Protein AF-J0WY26-F1 (afdb_monomer_lite)

Sequence (348 aa):
MSIRAFRNVLRLYRPQLRLVPKSRLGRYGLAVAAASAAGMWLMYQQLEGHIWSDEWKPDPPMPPQYERRYRFGAFLNSLGGIEAWDELRDLWRMAAADNADPAILVAIAAEMVRADADAPLGEEHDMVAETLRRLLRDNWDSVNPRERERAISLAHACGLREDDEMSVSIPFLQWAWAQAWHLAVEGTLKSIEPAATTLDLTSQDGVKAVPIALVIAEFFEQRRKQHGLEPMQQCNLAKLYTSLAFLFMSHNQQLDIAHKYHRRALAVLEPATDPEGTAWGHYLMAISRVFFHIGLHYELIGHLDEALNMYLRAQQGMPDDAMKQLVHTSILRIAVRKRQILESEDKR

Radius of gyration: 29.95 Å; chains: 1; bounding box: 62×58×100 Å

pLDDT: mean 72.63, std 15.74, range [27.7, 93.25]

Organism: Auricularia subglabra (strain TFB-10046 / SS5) (NCBI:txid717982)

InterPro domains:
  IPR011990 Tetratricopeptide-like helical domain superfamily [G3DSA:1.25.40.10] (208-344)
  IPR019734 Tetratricopeptide repeat [PS50005] (288-321)

Structure (mmCIF, N/CA/C/O backbone):
data_AF-J0WY26-F1
#
_entry.id   AF-J0WY26-F1
#
loop_
_atom_site.group_PDB
_atom_site.id
_atom_site.type_symbol
_atom_site.label_atom_id
_atom_site.label_alt_id
_atom_site.label_comp_id
_atom_site.label_asym_id
_atom_site.label_entity_id
_atom_site.label_seq_id
_atom_site.pdbx_PDB_ins_code
_atom_site.Cartn_x
_atom_site.Cartn_y
_atom_site.Cartn_z
_atom_site.occupancy
_atom_site.B_iso_or_equiv
_atom_site.auth_seq_id
_atom_site.auth_comp_id
_atom_site.auth_asym_id
_atom_site.auth_atom_id
_atom_site.pdbx_PDB_model_num
ATOM 1 N N . MET A 1 1 ? 7.872 33.281 -38.498 1.00 51.00 1 MET A N 1
ATOM 2 C CA . MET A 1 1 ? 8.799 32.980 -39.615 1.00 51.00 1 MET A CA 1
ATOM 3 C C . MET A 1 1 ? 9.514 34.263 -40.031 1.00 51.00 1 MET A C 1
ATOM 5 O O . MET A 1 1 ? 8.853 35.198 -40.460 1.00 51.00 1 MET A O 1
ATOM 9 N N . SER A 1 2 ? 10.835 34.365 -39.850 1.00 56.91 2 SER A N 1
ATOM 10 C CA . SER A 1 2 ? 11.567 35.569 -40.275 1.00 56.91 2 SER A CA 1
ATOM 11 C C . SER A 1 2 ? 11.695 35.567 -41.805 1.00 56.91 2 SER A C 1
ATOM 13 O O . SER A 1 2 ? 12.058 34.551 -42.401 1.00 56.91 2 SER A O 1
ATOM 15 N N . ILE A 1 3 ? 11.417 36.703 -42.454 1.00 59.75 3 ILE A N 1
ATOM 16 C CA . ILE A 1 3 ? 11.519 36.914 -43.918 1.00 59.75 3 ILE A CA 1
ATOM 17 C C . ILE A 1 3 ? 12.877 36.435 -44.482 1.00 59.75 3 ILE A C 1
ATOM 19 O O . ILE A 1 3 ? 13.002 36.077 -45.656 1.00 59.75 3 ILE A O 1
ATOM 23 N N . ARG A 1 4 ? 13.905 36.383 -43.628 1.00 61.69 4 ARG A N 1
ATOM 24 C CA . ARG A 1 4 ? 15.262 35.934 -43.947 1.00 61.69 4 ARG A CA 1
ATOM 25 C C . ARG A 1 4 ? 15.346 34.434 -44.255 1.00 61.69 4 ARG A C 1
ATOM 27 O O . ARG A 1 4 ? 16.023 34.068 -45.210 1.00 61.69 4 ARG A O 1
ATOM 34 N N . ALA A 1 5 ? 14.636 33.586 -43.507 1.00 57.50 5 ALA A N 1
ATOM 35 C CA . ALA A 1 5 ? 14.663 32.132 -43.699 1.00 57.50 5 ALA A CA 1
ATOM 36 C C . ALA A 1 5 ? 14.034 31.732 -45.044 1.00 57.50 5 ALA A C 1
ATOM 38 O O . ALA A 1 5 ? 14.621 30.972 -45.811 1.00 57.50 5 ALA A O 1
ATOM 39 N N . PHE A 1 6 ? 12.903 32.354 -45.393 1.00 55.62 6 PHE A N 1
ATOM 40 C CA . PHE A 1 6 ? 12.241 32.149 -46.683 1.00 55.62 6 PHE A CA 1
ATOM 41 C C . PHE A 1 6 ? 13.126 32.557 -47.867 1.00 55.62 6 PHE A C 1
ATOM 43 O O . PHE A 1 6 ? 13.235 31.837 -48.859 1.00 55.62 6 PHE A O 1
ATOM 50 N N . ARG A 1 7 ? 13.824 33.697 -47.744 1.00 68.06 7 ARG A N 1
ATOM 51 C CA . ARG A 1 7 ? 14.780 34.157 -48.761 1.00 68.06 7 ARG A CA 1
ATOM 52 C C . ARG A 1 7 ? 15.929 33.176 -48.969 1.00 68.06 7 ARG A C 1
ATOM 54 O O . ARG A 1 7 ? 16.351 33.010 -50.109 1.00 68.06 7 ARG A O 1
ATOM 61 N N . ASN A 1 8 ? 16.425 32.534 -47.913 1.00 71.69 8 ASN A N 1
ATOM 62 C CA . ASN A 1 8 ? 17.537 31.589 -48.016 1.00 71.69 8 ASN A CA 1
ATOM 63 C C . ASN A 1 8 ? 17.124 30.285 -48.707 1.00 71.69 8 ASN A C 1
ATOM 65 O O . ASN A 1 8 ? 17.844 29.828 -49.594 1.00 71.69 8 ASN A O 1
ATOM 69 N N . VAL A 1 9 ? 15.934 29.757 -48.398 1.00 62.94 9 VAL A N 1
ATOM 70 C CA . VAL A 1 9 ? 15.367 28.589 -49.095 1.00 62.94 9 VAL A CA 1
ATOM 71 C C . VAL A 1 9 ? 15.191 28.898 -50.584 1.00 62.94 9 VAL A C 1
ATOM 73 O O . VAL A 1 9 ? 15.734 28.196 -51.433 1.00 62.94 9 VAL A O 1
ATOM 76 N N . LEU A 1 10 ? 14.558 30.021 -50.937 1.00 67.25 10 LEU A N 1
ATOM 77 C CA . LEU A 1 10 ? 14.399 30.414 -52.344 1.00 67.25 10 LEU A CA 1
ATOM 78 C C . LEU A 1 10 ? 15.734 30.619 -53.079 1.00 67.25 10 LEU A C 1
ATOM 80 O O . LEU A 1 10 ? 15.803 30.435 -54.295 1.00 67.25 10 LEU A O 1
ATOM 84 N N . ARG A 1 11 ? 16.800 30.997 -52.364 1.00 75.00 11 ARG A N 1
ATOM 85 C CA . ARG A 1 11 ? 18.138 31.184 -52.940 1.00 75.00 11 ARG A CA 1
ATOM 86 C C . ARG A 1 11 ? 18.824 29.852 -53.244 1.00 75.00 11 ARG A C 1
ATOM 88 O O . ARG A 1 11 ? 19.446 29.753 -54.298 1.00 75.00 11 ARG A O 1
ATOM 95 N N . LEU A 1 12 ? 18.668 28.855 -52.370 1.00 73.44 12 LEU A N 1
ATOM 96 C CA . LEU A 1 12 ? 19.193 27.493 -52.537 1.00 73.44 12 LEU A CA 1
ATOM 97 C C . LEU A 1 12 ? 18.546 26.768 -53.724 1.00 73.44 12 LEU A C 1
ATOM 99 O O . LEU A 1 12 ? 19.247 26.185 -54.544 1.00 73.44 12 LEU A O 1
ATOM 103 N N . TYR A 1 13 ? 17.226 26.887 -53.881 1.00 68.25 13 TYR A N 1
ATOM 104 C CA . TYR A 1 13 ? 16.493 26.200 -54.953 1.00 68.25 13 TYR A CA 1
ATOM 105 C C . TYR A 1 13 ? 16.494 26.958 -56.296 1.00 68.25 13 TYR A C 1
ATOM 107 O O . TYR A 1 13 ? 16.084 26.418 -57.324 1.00 68.25 13 TYR A O 1
ATOM 115 N N . ARG A 1 14 ? 17.009 28.197 -56.337 1.00 72.00 14 ARG A N 1
ATOM 116 C CA . ARG A 1 14 ? 17.000 29.088 -57.517 1.00 72.00 14 ARG A CA 1
ATOM 117 C C . ARG A 1 14 ? 17.502 28.459 -58.834 1.00 72.00 14 ARG A C 1
ATOM 119 O O . ARG A 1 14 ? 16.910 28.777 -59.868 1.00 72.00 14 ARG A O 1
ATOM 126 N N . PRO A 1 15 ? 18.548 27.609 -58.860 1.00 74.88 15 PRO A N 1
ATOM 127 C CA . PRO A 1 15 ? 19.006 26.964 -60.095 1.00 74.88 15 PRO A CA 1
ATOM 128 C C . PRO A 1 15 ? 18.015 25.917 -60.622 1.00 74.88 15 PRO A C 1
ATOM 130 O O . PRO A 1 15 ? 17.812 25.820 -61.828 1.00 74.88 15 PRO A O 1
ATOM 133 N N . GLN A 1 16 ? 17.352 25.187 -59.724 1.00 64.25 16 GLN A N 1
ATOM 134 C CA . GLN A 1 16 ? 16.401 24.120 -60.054 1.00 64.25 16 GLN A CA 1
ATOM 135 C C . GLN A 1 16 ? 15.051 24.694 -60.514 1.00 64.25 16 GLN A C 1
ATOM 137 O O . GLN A 1 16 ? 14.413 24.146 -61.410 1.00 64.25 16 GLN A O 1
ATOM 142 N N . LEU A 1 17 ? 14.676 25.882 -60.016 1.00 62.06 17 LEU A N 1
ATOM 143 C CA . LEU A 1 17 ? 13.500 26.632 -60.483 1.00 62.06 17 LEU A CA 1
ATOM 144 C C . LEU A 1 17 ? 13.586 27.055 -61.969 1.00 62.06 17 LEU A C 1
ATOM 146 O O . LEU A 1 17 ? 12.565 27.410 -62.556 1.00 62.06 17 LEU A O 1
ATOM 150 N N . ARG A 1 18 ? 14.775 27.028 -62.599 1.00 65.88 18 ARG A N 1
ATOM 151 C CA . ARG A 1 18 ? 14.946 27.345 -64.035 1.00 65.88 18 ARG A CA 1
ATOM 152 C C . ARG A 1 18 ? 14.513 26.215 -64.974 1.00 65.88 18 ARG A C 1
ATOM 154 O O . ARG A 1 18 ? 14.310 26.483 -66.153 1.00 65.88 18 ARG A O 1
ATOM 161 N N . LEU A 1 19 ? 14.355 24.990 -64.468 1.00 66.44 19 LEU A N 1
ATOM 162 C CA . LEU A 1 19 ? 13.956 23.811 -65.250 1.00 66.44 19 LEU A CA 1
ATOM 163 C C . LEU A 1 19 ? 12.432 23.589 -65.272 1.00 66.44 19 LEU A C 1
ATOM 165 O O . LEU A 1 19 ? 11.944 22.622 -65.847 1.00 66.44 19 LEU A O 1
ATOM 169 N N . VAL A 1 20 ? 11.665 24.486 -64.649 1.00 58.78 20 VAL A N 1
ATOM 170 C CA . VAL A 1 20 ? 10.220 24.331 -64.467 1.00 58.78 20 VAL A CA 1
ATOM 171 C C . VAL A 1 20 ? 9.483 24.742 -65.750 1.00 58.78 20 VAL A C 1
ATOM 173 O O . VAL A 1 20 ? 9.745 25.827 -66.281 1.00 58.78 20 VAL A O 1
ATOM 176 N N . PRO A 1 21 ? 8.524 23.939 -66.250 1.00 61.31 21 PRO A N 1
ATOM 177 C CA . PRO A 1 21 ? 7.727 24.285 -67.423 1.00 61.31 21 PRO A CA 1
ATOM 178 C C . PRO A 1 21 ? 7.050 25.656 -67.274 1.00 61.31 21 PRO A C 1
ATOM 180 O O . PRO A 1 21 ? 6.504 25.984 -66.222 1.00 61.31 21 PRO A O 1
ATOM 183 N N . LYS A 1 22 ? 7.015 26.461 -68.349 1.00 74.00 22 LYS A N 1
ATOM 184 C CA . LYS A 1 22 ? 6.403 27.810 -68.342 1.00 74.00 22 LYS A CA 1
ATOM 185 C C . LYS A 1 22 ? 4.899 27.815 -68.027 1.00 74.00 22 LYS A C 1
ATOM 187 O O . LYS A 1 22 ? 4.343 28.901 -67.824 1.00 74.00 22 LYS A O 1
ATOM 192 N N . SER A 1 23 ? 4.244 26.652 -67.990 1.00 81.00 23 SER A N 1
ATOM 193 C CA . SER A 1 23 ? 2.816 26.540 -67.705 1.00 81.00 23 SER A CA 1
ATOM 194 C C . SER A 1 23 ? 2.493 27.103 -66.316 1.00 81.00 23 SER A C 1
ATOM 196 O O . SER A 1 23 ? 3.259 26.972 -65.359 1.00 81.00 23 SER A O 1
ATOM 198 N N . ARG A 1 24 ? 1.347 27.783 -66.204 1.00 69.38 24 ARG A N 1
ATOM 199 C CA . ARG A 1 24 ? 0.877 28.329 -64.922 1.00 69.38 24 ARG A CA 1
ATOM 200 C C . ARG A 1 24 ? 0.707 27.209 -63.886 1.00 69.38 24 ARG A C 1
ATOM 202 O O . ARG A 1 24 ? 1.141 27.379 -62.754 1.00 69.38 24 ARG A O 1
ATOM 209 N N . LEU A 1 25 ? 0.196 26.049 -64.306 1.00 65.88 25 LEU A N 1
ATOM 210 C CA . LEU A 1 25 ? 0.052 24.843 -63.479 1.00 65.88 25 LEU A CA 1
ATOM 211 C C . LEU A 1 25 ? 1.381 24.349 -62.881 1.00 65.88 25 LEU A C 1
ATOM 213 O O . LEU A 1 25 ? 1.425 24.058 -61.689 1.00 65.88 25 LEU A O 1
ATOM 217 N N . GLY A 1 26 ? 2.478 24.334 -63.650 1.00 73.62 26 GLY A N 1
ATOM 218 C CA . GLY A 1 26 ? 3.793 23.917 -63.141 1.00 73.62 26 GLY A CA 1
ATOM 219 C C . GLY A 1 26 ? 4.342 24.847 -62.053 1.00 73.62 26 GLY A C 1
ATOM 220 O O . GLY A 1 26 ? 4.924 24.392 -61.070 1.00 73.62 26 GLY A O 1
ATOM 221 N N . ARG A 1 27 ? 4.093 26.157 -62.178 1.00 72.31 27 ARG A N 1
ATOM 222 C CA . ARG A 1 27 ? 4.481 27.146 -61.158 1.00 72.31 27 ARG A CA 1
ATOM 223 C C . ARG A 1 27 ? 3.638 27.045 -59.888 1.00 72.31 27 ARG A C 1
ATOM 225 O O . ARG A 1 27 ? 4.193 27.188 -58.802 1.00 72.31 27 ARG A O 1
ATOM 232 N N . TYR A 1 28 ? 2.338 26.773 -60.013 1.00 65.62 28 TYR A N 1
ATOM 233 C CA . TYR A 1 28 ? 1.475 26.530 -58.854 1.00 65.62 28 TYR A CA 1
ATOM 234 C C . TYR A 1 28 ? 1.884 25.260 -58.101 1.00 65.62 28 TYR A C 1
ATOM 236 O O . TYR A 1 28 ? 2.061 25.325 -56.888 1.00 65.62 28 TYR A O 1
ATOM 244 N N . GLY A 1 29 ? 2.122 24.144 -58.799 1.00 72.56 29 GLY A N 1
ATOM 245 C CA . GLY A 1 29 ? 2.554 22.893 -58.161 1.00 72.56 29 GLY A CA 1
ATOM 246 C C . GLY A 1 29 ? 3.863 23.045 -57.379 1.00 72.56 29 GLY A C 1
ATOM 247 O O . GLY A 1 29 ? 3.979 22.586 -56.247 1.00 72.56 29 GLY A O 1
ATOM 248 N N . LEU A 1 30 ? 4.824 23.779 -57.938 1.00 74.69 30 LEU A N 1
ATOM 249 C CA . LEU A 1 30 ? 6.100 24.054 -57.281 1.00 74.69 30 LEU A CA 1
ATOM 250 C C . LEU A 1 30 ? 5.977 24.992 -56.074 1.00 74.69 30 LEU A C 1
ATOM 252 O O . LEU A 1 30 ? 6.663 24.798 -55.073 1.00 74.69 30 LEU A O 1
ATOM 256 N N . ALA A 1 31 ? 5.109 26.004 -56.156 1.00 66.50 31 ALA A N 1
ATOM 257 C CA . ALA A 1 31 ? 4.841 26.898 -55.034 1.00 66.50 31 ALA A CA 1
ATOM 258 C C . ALA A 1 31 ? 4.189 26.144 -53.864 1.00 66.50 31 ALA A C 1
ATOM 260 O O . ALA A 1 31 ? 4.580 26.353 -52.717 1.00 66.50 31 ALA A O 1
ATOM 261 N N . VAL A 1 32 ? 3.254 25.232 -54.158 1.00 70.94 32 VAL A N 1
ATOM 262 C CA . VAL A 1 32 ? 2.633 24.355 -53.156 1.00 70.94 32 VAL A CA 1
ATOM 263 C C . VAL A 1 32 ? 3.678 23.428 -52.534 1.00 70.94 32 VAL A C 1
ATOM 265 O O . VAL A 1 32 ? 3.797 23.403 -51.315 1.00 70.94 32 VAL A O 1
ATOM 268 N N . ALA A 1 33 ? 4.509 22.756 -53.338 1.00 68.94 33 ALA A N 1
ATOM 269 C CA . ALA A 1 33 ? 5.566 21.880 -52.825 1.00 68.94 33 ALA A CA 1
ATOM 270 C C . ALA A 1 33 ? 6.570 22.624 -51.922 1.00 68.94 33 ALA A C 1
ATOM 272 O O . ALA A 1 33 ? 6.934 22.133 -50.854 1.00 68.94 33 ALA A O 1
ATOM 273 N N . ALA A 1 34 ? 6.981 23.837 -52.309 1.00 70.81 34 ALA A N 1
ATOM 274 C CA . ALA A 1 34 ? 7.877 24.664 -51.503 1.00 70.81 34 ALA A CA 1
ATOM 275 C C . ALA A 1 34 ? 7.225 25.136 -50.191 1.00 70.81 34 ALA A C 1
ATOM 277 O O . ALA A 1 34 ? 7.890 25.170 -49.155 1.00 70.81 34 ALA A O 1
ATOM 278 N N . ALA A 1 35 ? 5.934 25.483 -50.218 1.00 65.50 35 ALA A N 1
ATOM 279 C CA . ALA A 1 35 ? 5.183 25.852 -49.021 1.00 65.50 35 ALA A CA 1
ATOM 280 C C . ALA A 1 35 ? 5.020 24.659 -48.064 1.00 65.50 35 ALA A C 1
ATOM 282 O O . ALA A 1 35 ? 5.249 24.815 -46.867 1.00 65.50 35 ALA A O 1
ATOM 283 N N . SER A 1 36 ? 4.718 23.465 -48.586 1.00 66.00 36 SER A N 1
ATOM 284 C CA . SER A 1 36 ? 4.656 22.227 -47.803 1.00 66.00 36 SER A CA 1
ATOM 285 C C . SER A 1 36 ? 6.005 21.887 -47.169 1.00 66.00 36 SER A C 1
ATOM 287 O O . SER A 1 36 ? 6.058 21.634 -45.971 1.00 66.00 36 SER A O 1
ATOM 289 N N . ALA A 1 37 ? 7.106 21.969 -47.924 1.00 69.31 37 ALA A N 1
ATOM 290 C CA . ALA A 1 37 ? 8.448 21.721 -47.394 1.00 69.31 37 ALA A CA 1
ATOM 291 C C . ALA A 1 37 ? 8.843 22.730 -46.300 1.00 69.31 37 ALA A C 1
ATOM 293 O O . ALA A 1 37 ? 9.415 22.352 -45.279 1.00 69.31 37 ALA A O 1
ATOM 294 N N . ALA A 1 38 ? 8.507 24.014 -46.475 1.00 68.62 38 ALA A N 1
ATOM 295 C CA . ALA A 1 38 ? 8.744 25.037 -45.458 1.00 68.62 38 ALA A CA 1
ATOM 296 C C . ALA A 1 38 ? 7.887 24.818 -44.198 1.00 68.62 38 ALA A C 1
ATOM 298 O O . ALA A 1 38 ? 8.378 25.019 -43.088 1.00 68.62 38 ALA A O 1
ATOM 299 N N . GLY A 1 39 ? 6.634 24.384 -44.368 1.00 68.00 39 GLY A N 1
ATOM 300 C CA . GLY A 1 39 ? 5.749 23.997 -43.269 1.00 68.00 39 GLY A CA 1
ATOM 301 C C . GLY A 1 39 ? 6.299 22.808 -42.482 1.00 68.00 39 GLY A C 1
ATOM 302 O O . GLY A 1 39 ? 6.437 22.903 -41.267 1.00 68.00 39 GLY A O 1
ATOM 303 N N . MET A 1 40 ? 6.709 21.741 -43.174 1.00 61.84 40 MET A N 1
ATOM 304 C CA . MET A 1 40 ? 7.334 20.560 -42.562 1.00 61.84 40 MET A CA 1
ATOM 305 C C . MET A 1 40 ? 8.624 20.914 -41.814 1.00 61.84 40 MET A C 1
ATOM 307 O O . MET A 1 40 ? 8.832 20.445 -40.702 1.00 61.84 40 MET A O 1
ATOM 311 N N . TRP A 1 41 ? 9.467 21.787 -42.376 1.00 70.44 41 TRP A N 1
ATOM 312 C CA . TRP A 1 41 ? 10.696 22.234 -41.713 1.00 70.44 41 TRP A CA 1
ATOM 313 C C . TRP A 1 41 ? 10.425 23.061 -40.446 1.00 70.44 41 TRP A C 1
ATOM 315 O O . TRP A 1 41 ? 11.116 22.898 -39.443 1.00 70.44 41 TRP A O 1
ATOM 325 N N . LEU A 1 42 ? 9.410 23.933 -40.461 1.00 67.44 42 LEU A N 1
ATOM 326 C CA . LEU A 1 42 ? 9.002 24.685 -39.269 1.00 67.44 42 LEU A CA 1
ATOM 327 C C . LEU A 1 42 ? 8.437 23.768 -38.184 1.00 67.44 42 LEU A C 1
ATOM 329 O O . LEU A 1 42 ? 8.797 23.933 -37.021 1.00 67.44 42 LEU A O 1
ATOM 333 N N . MET A 1 43 ? 7.611 22.793 -38.571 1.00 65.81 43 MET A N 1
ATOM 334 C CA . MET A 1 43 ? 7.134 21.748 -37.664 1.00 65.81 43 MET A CA 1
ATOM 335 C C . MET A 1 43 ? 8.312 20.987 -37.058 1.00 65.81 43 MET A C 1
ATOM 337 O O . MET A 1 43 ? 8.379 20.854 -35.846 1.00 65.81 43 MET A O 1
ATOM 341 N N . TYR A 1 44 ? 9.284 20.576 -37.877 1.00 72.12 44 TYR A N 1
ATOM 342 C CA . TYR A 1 44 ? 10.491 19.888 -37.420 1.00 72.12 44 TYR A CA 1
ATOM 343 C C . TYR A 1 44 ? 11.292 20.718 -36.404 1.00 72.12 44 TYR A C 1
ATOM 345 O O . TYR A 1 44 ? 11.712 20.194 -35.382 1.00 72.12 44 TYR A O 1
ATOM 353 N N . GLN A 1 45 ? 11.466 22.023 -36.633 1.00 72.44 45 GLN A N 1
ATOM 354 C CA . GLN A 1 45 ? 12.165 22.909 -35.692 1.00 72.44 45 GLN A CA 1
ATOM 355 C C . GLN A 1 45 ? 11.400 23.105 -34.374 1.00 72.44 45 GLN A C 1
ATOM 357 O O . GLN A 1 45 ? 12.010 23.152 -33.308 1.00 72.44 45 GLN A O 1
ATOM 362 N N . GLN A 1 46 ? 10.069 23.217 -34.430 1.00 74.19 46 GLN A N 1
ATOM 363 C CA . GLN A 1 46 ? 9.238 23.288 -33.223 1.00 74.19 46 GLN A CA 1
ATOM 364 C C . GLN A 1 46 ? 9.274 21.970 -32.445 1.00 74.19 46 GLN A C 1
ATOM 366 O O . GLN A 1 46 ? 9.415 21.989 -31.225 1.00 74.19 46 GLN A O 1
ATOM 371 N N . LEU A 1 47 ? 9.214 20.844 -33.156 1.00 73.50 47 LEU A N 1
ATOM 372 C CA . LEU A 1 47 ? 9.363 19.506 -32.597 1.00 73.50 47 LEU A CA 1
ATOM 373 C C . LEU A 1 47 ? 10.732 19.332 -31.936 1.00 73.50 47 LEU A C 1
ATOM 375 O O . LEU A 1 47 ? 10.781 18.901 -30.793 1.00 73.50 47 LEU A O 1
ATOM 379 N N . GLU A 1 48 ? 11.831 19.734 -32.585 1.00 73.50 48 GLU A N 1
ATOM 380 C CA . GLU A 1 48 ? 13.162 19.711 -31.963 1.00 73.50 48 GLU A CA 1
ATOM 381 C C . GLU A 1 48 ? 13.187 20.541 -30.676 1.00 73.50 48 GLU A C 1
ATOM 383 O O . GLU A 1 48 ? 13.642 20.050 -29.648 1.00 73.50 48 GLU A O 1
ATOM 388 N N . GLY A 1 49 ? 12.643 21.761 -30.689 1.00 77.44 49 GLY A N 1
ATOM 389 C CA . GLY A 1 49 ? 12.556 22.588 -29.482 1.00 77.44 49 GLY A CA 1
ATOM 390 C C . GLY A 1 49 ? 11.805 21.908 -28.331 1.00 77.44 49 GLY A C 1
ATOM 391 O O . GLY A 1 49 ? 12.229 22.012 -27.182 1.00 77.44 49 GLY A O 1
ATOM 392 N N . HIS A 1 50 ? 10.729 21.178 -28.638 1.00 74.81 50 HIS A N 1
ATOM 393 C CA . HIS A 1 50 ? 9.976 20.412 -27.646 1.00 74.81 50 HIS A CA 1
ATOM 394 C C . HIS A 1 50 ? 10.725 19.167 -27.162 1.00 74.81 50 HIS A C 1
ATOM 396 O O . HIS A 1 50 ? 10.802 18.964 -25.959 1.00 74.81 50 HIS A O 1
ATOM 402 N N . ILE A 1 51 ? 11.335 18.381 -28.052 1.00 77.50 51 ILE A N 1
ATOM 403 C CA . ILE A 1 51 ? 12.120 17.177 -27.710 1.00 77.50 51 ILE A CA 1
ATOM 404 C C . ILE A 1 51 ? 13.291 17.526 -26.771 1.00 77.50 51 ILE A C 1
ATOM 406 O O . ILE A 1 51 ? 13.638 16.765 -25.865 1.00 77.50 51 ILE A O 1
ATOM 410 N N . TRP A 1 52 ? 13.896 18.701 -26.956 1.00 80.06 52 TRP A N 1
ATOM 411 C CA . TRP A 1 52 ? 15.004 19.188 -26.130 1.00 80.06 52 TRP A CA 1
ATOM 412 C C . TRP A 1 52 ? 14.566 19.928 -24.860 1.00 80.06 52 TRP A C 1
ATOM 414 O O . TRP A 1 52 ? 15.428 20.406 -24.121 1.00 80.06 52 TRP A O 1
ATOM 424 N N . SER A 1 53 ? 13.263 20.005 -24.570 1.00 81.25 53 SER A N 1
ATOM 425 C CA . SER A 1 53 ? 12.781 20.596 -23.321 1.00 81.25 53 SER A CA 1
ATOM 426 C C . SER A 1 53 ? 13.258 19.796 -22.099 1.00 81.25 53 SER A C 1
ATOM 428 O O . SER A 1 53 ? 13.667 18.632 -22.193 1.00 81.25 53 SER A O 1
ATOM 430 N N . ASP A 1 54 ? 13.225 20.430 -20.926 1.00 83.69 54 ASP A N 1
ATOM 431 C CA . ASP A 1 54 ? 13.578 19.771 -19.663 1.00 83.69 54 ASP A CA 1
ATOM 432 C C . ASP A 1 54 ? 12.565 18.695 -19.253 1.00 83.69 54 ASP A C 1
ATOM 434 O O . ASP A 1 54 ? 12.893 17.820 -18.459 1.00 83.69 54 ASP A O 1
ATOM 438 N N . GLU A 1 55 ? 11.363 18.726 -19.828 1.00 78.12 55 GLU A N 1
ATOM 439 C CA . GLU A 1 55 ? 10.280 17.775 -19.562 1.00 78.12 55 GLU A CA 1
ATOM 440 C C . GLU A 1 55 ? 10.648 16.343 -19.976 1.00 78.12 55 GLU A C 1
ATOM 442 O O . GLU A 1 55 ? 10.299 15.390 -19.286 1.00 78.12 55 GLU A O 1
ATOM 447 N N . TRP A 1 56 ? 11.420 16.199 -21.057 1.00 81.00 56 TRP A N 1
ATOM 448 C CA . TRP A 1 56 ? 11.817 14.905 -21.626 1.00 81.00 56 TRP A CA 1
ATOM 449 C C . TRP A 1 56 ? 13.236 14.489 -21.246 1.00 81.00 56 TRP A C 1
ATOM 451 O O . TRP A 1 56 ? 13.783 13.546 -21.822 1.00 81.00 56 TRP A O 1
ATOM 461 N N . LYS A 1 57 ? 13.872 15.198 -20.304 1.00 84.31 57 LYS A N 1
ATOM 462 C CA . LYS A 1 57 ? 15.214 14.835 -19.843 1.00 84.31 57 LYS A CA 1
ATOM 463 C C . LYS A 1 57 ? 15.188 13.425 -19.244 1.00 84.31 57 LYS A C 1
ATOM 465 O O . LYS A 1 57 ? 14.397 13.174 -18.332 1.00 84.31 57 LYS A O 1
ATOM 470 N N . PRO A 1 58 ? 16.043 12.507 -19.729 1.00 81.69 58 PRO A N 1
ATOM 471 C CA . PRO A 1 58 ? 16.163 11.204 -19.106 1.00 81.69 58 PRO A CA 1
ATOM 472 C C . PRO A 1 58 ? 16.699 11.360 -17.682 1.00 81.69 58 PRO A C 1
ATOM 474 O O . PRO A 1 58 ? 17.567 12.191 -17.408 1.00 81.69 58 PRO A O 1
ATOM 477 N N . ASP A 1 59 ? 16.161 10.541 -16.791 1.00 79.19 59 ASP A N 1
ATOM 478 C CA . ASP A 1 59 ? 16.593 10.408 -15.406 1.00 79.19 59 ASP A CA 1
ATOM 479 C C . ASP A 1 59 ? 16.706 8.902 -15.135 1.00 79.19 59 ASP A C 1
ATOM 481 O O . ASP A 1 59 ? 15.663 8.250 -15.132 1.00 79.19 59 ASP A O 1
ATOM 485 N N . PRO A 1 60 ? 17.907 8.313 -15.033 1.00 84.25 60 PRO A N 1
ATOM 486 C CA . PRO A 1 60 ? 19.202 8.987 -14.972 1.00 84.25 60 PRO A CA 1
ATOM 487 C C . PRO A 1 60 ? 19.593 9.645 -16.309 1.00 84.25 60 PRO A C 1
ATOM 489 O O . PRO A 1 60 ? 19.094 9.245 -17.367 1.00 84.25 60 PRO A O 1
ATOM 492 N N . PRO A 1 61 ? 20.492 10.650 -16.293 1.00 88.00 61 PRO A N 1
ATOM 493 C CA . PRO A 1 61 ? 20.997 11.262 -17.515 1.00 88.00 61 PRO A CA 1
ATOM 494 C C . PRO A 1 61 ? 21.626 10.198 -18.418 1.00 88.00 61 PRO A C 1
ATOM 496 O O . PRO A 1 61 ? 22.499 9.438 -18.000 1.00 88.00 61 PRO A O 1
ATOM 499 N N . MET A 1 62 ? 21.176 10.145 -19.669 1.00 87.50 62 MET A N 1
ATOM 500 C CA . MET A 1 62 ? 21.658 9.160 -20.631 1.00 87.50 62 MET A CA 1
ATOM 501 C C . MET A 1 62 ? 22.895 9.659 -21.383 1.00 87.50 62 MET A C 1
ATOM 503 O O . MET A 1 62 ? 23.002 10.851 -21.676 1.00 87.50 62 MET A O 1
ATOM 507 N N . PRO A 1 63 ? 23.802 8.748 -21.774 1.00 90.31 63 PRO A N 1
ATOM 508 C CA . PRO A 1 63 ? 24.829 9.029 -22.763 1.00 90.31 63 PRO A CA 1
ATOM 509 C C . PRO A 1 63 ? 24.259 9.689 -24.035 1.00 90.31 63 PRO A C 1
ATOM 511 O O . PRO A 1 63 ? 23.165 9.312 -24.478 1.00 90.31 63 PRO A O 1
ATOM 514 N N . PRO A 1 64 ? 24.996 10.620 -24.676 1.00 88.62 64 PRO A N 1
ATOM 515 C CA . PRO A 1 64 ? 24.504 11.378 -25.831 1.00 88.62 64 PRO A CA 1
ATOM 516 C C . PRO A 1 64 ? 23.990 10.516 -26.991 1.00 88.62 64 PRO A C 1
ATOM 518 O O . PRO A 1 64 ? 23.085 10.935 -27.714 1.00 88.62 64 PRO A O 1
ATOM 521 N N . GLN A 1 65 ? 24.535 9.306 -27.170 1.00 88.19 65 GLN A N 1
ATOM 522 C CA . GLN A 1 65 ? 24.089 8.381 -28.214 1.00 88.19 65 GLN A CA 1
ATOM 523 C C . GLN A 1 65 ? 22.669 7.826 -27.995 1.00 88.19 65 GLN A C 1
ATOM 525 O O . GLN A 1 65 ? 22.002 7.480 -28.969 1.00 88.19 65 GLN A O 1
ATOM 530 N N . TYR A 1 66 ? 22.183 7.779 -26.749 1.00 89.69 66 TYR A N 1
ATOM 531 C CA . TYR A 1 66 ? 20.834 7.308 -26.409 1.00 89.69 66 TYR A CA 1
ATOM 532 C C . TYR A 1 66 ? 19.860 8.463 -26.202 1.00 89.69 66 TYR A C 1
ATOM 534 O O . TYR A 1 66 ? 18.692 8.354 -26.567 1.00 89.69 66 TYR A O 1
ATOM 542 N N . GLU A 1 67 ? 20.342 9.584 -25.655 1.00 89.88 67 GLU A N 1
ATOM 543 C CA . GLU A 1 67 ? 19.506 10.696 -25.200 1.00 89.88 67 GLU A CA 1
ATOM 544 C C . GLU A 1 67 ? 18.550 11.206 -26.287 1.00 89.88 67 GLU A C 1
ATOM 546 O O . GLU A 1 67 ? 17.360 11.395 -26.032 1.00 89.88 67 GLU A O 1
ATOM 551 N N . ARG A 1 68 ? 19.041 11.390 -27.520 1.00 87.19 68 ARG A N 1
ATOM 552 C CA . ARG A 1 68 ? 18.208 11.895 -28.622 1.00 87.19 68 ARG A CA 1
ATOM 553 C C . ARG A 1 68 ? 17.062 10.940 -28.959 1.00 87.19 68 ARG A C 1
ATOM 555 O O . ARG A 1 68 ? 15.940 11.393 -29.168 1.00 87.19 68 ARG A O 1
ATOM 562 N N . ARG A 1 69 ? 17.347 9.635 -29.019 1.00 86.25 69 ARG A N 1
ATOM 563 C CA . ARG A 1 69 ? 16.343 8.602 -29.310 1.00 86.25 69 ARG A CA 1
ATOM 564 C C . ARG A 1 69 ? 15.372 8.429 -28.150 1.00 86.25 69 ARG A C 1
ATOM 566 O O . ARG A 1 69 ? 14.178 8.330 -28.394 1.00 86.25 69 ARG A O 1
ATOM 573 N N . TYR A 1 70 ? 15.854 8.492 -26.909 1.00 88.50 70 TYR A N 1
ATOM 574 C CA . TYR A 1 70 ? 15.000 8.433 -25.724 1.00 88.50 70 TYR A CA 1
ATOM 575 C C . TYR A 1 70 ? 13.994 9.578 -25.707 1.00 88.50 70 TYR A C 1
ATOM 577 O O . TYR A 1 70 ? 12.795 9.346 -25.605 1.00 88.50 70 TYR A O 1
ATOM 585 N N . ARG A 1 71 ? 14.473 10.818 -25.868 1.00 87.62 71 ARG A N 1
ATOM 586 C CA . ARG A 1 71 ? 13.612 12.006 -25.894 1.00 87.62 71 ARG A CA 1
ATOM 587 C C . ARG A 1 71 ? 12.595 11.939 -27.027 1.00 87.62 71 ARG A C 1
ATOM 589 O O . ARG A 1 71 ? 11.454 12.336 -26.837 1.00 87.62 71 ARG A O 1
ATOM 596 N N . PHE A 1 72 ? 13.000 11.429 -28.191 1.00 82.75 72 PHE A N 1
ATOM 597 C CA . PHE A 1 72 ? 12.096 11.241 -29.321 1.00 82.75 72 PHE A CA 1
ATOM 598 C C . PHE A 1 72 ? 11.022 10.185 -29.025 1.00 82.75 72 PHE A C 1
ATOM 600 O O . PHE A 1 72 ? 9.843 10.468 -29.210 1.00 82.75 72 PHE A O 1
ATOM 607 N N . GLY A 1 73 ? 11.400 9.024 -28.484 1.00 80.88 73 GLY A N 1
ATOM 608 C CA . GLY A 1 73 ? 10.458 7.977 -28.084 1.00 80.88 73 GLY A CA 1
ATOM 609 C C . GLY A 1 73 ? 9.499 8.422 -26.975 1.00 80.88 73 GLY A C 1
ATOM 610 O O . GLY A 1 73 ? 8.294 8.232 -27.095 1.00 80.88 73 GLY A O 1
ATOM 611 N N . ALA A 1 74 ? 9.999 9.096 -25.936 1.00 81.38 74 ALA A N 1
ATOM 612 C CA . ALA A 1 74 ? 9.177 9.645 -24.855 1.00 81.38 74 ALA A CA 1
ATOM 613 C C . ALA A 1 74 ? 8.211 10.732 -25.360 1.00 81.38 74 ALA A C 1
ATOM 615 O O . ALA A 1 74 ? 7.045 10.776 -24.966 1.00 81.38 74 ALA A O 1
ATOM 616 N N . PHE A 1 75 ? 8.667 11.568 -26.295 1.00 83.81 75 PHE A N 1
ATOM 617 C CA . PHE A 1 75 ? 7.811 12.537 -26.967 1.00 83.81 75 PHE A CA 1
ATOM 618 C C . PHE A 1 75 ? 6.710 11.851 -27.791 1.00 83.81 75 PHE A C 1
ATOM 620 O O . PHE A 1 75 ? 5.544 12.213 -27.653 1.00 83.81 75 PHE A O 1
ATOM 627 N N . LEU A 1 76 ? 7.035 10.839 -28.604 1.00 77.88 76 LEU A N 1
ATOM 628 C CA . LEU A 1 76 ? 6.032 10.077 -29.361 1.00 77.88 76 LEU A CA 1
ATOM 629 C C . LEU A 1 76 ? 5.026 9.378 -28.436 1.00 77.88 76 LEU A C 1
ATOM 631 O O . LEU A 1 76 ? 3.828 9.380 -28.722 1.00 77.88 76 LEU A O 1
ATOM 635 N N . ASN A 1 77 ? 5.500 8.845 -27.308 1.00 78.44 77 ASN A N 1
ATOM 636 C CA . ASN A 1 77 ? 4.667 8.231 -26.279 1.00 78.44 77 ASN A CA 1
ATOM 637 C C . ASN A 1 77 ? 3.640 9.238 -25.732 1.00 78.44 77 ASN A C 1
ATOM 639 O O . ASN A 1 77 ? 2.447 8.955 -25.666 1.00 78.44 77 ASN A O 1
ATOM 643 N N . SER A 1 78 ? 4.069 10.473 -25.454 1.00 79.38 78 SER A N 1
ATOM 644 C CA . SER A 1 78 ? 3.174 11.545 -24.991 1.00 79.38 78 SER A CA 1
ATOM 645 C C . SER A 1 78 ? 2.041 11.889 -25.965 1.00 79.38 78 SER A C 1
ATOM 647 O O . SER A 1 78 ? 1.004 12.409 -25.554 1.00 79.38 78 SER A O 1
ATOM 649 N N . LEU A 1 79 ? 2.224 11.582 -27.253 1.00 77.12 79 LEU A N 1
ATOM 650 C CA . LEU A 1 79 ? 1.226 11.782 -28.299 1.00 77.12 79 LEU A CA 1
ATOM 651 C C . LEU A 1 79 ? 0.312 10.560 -28.495 1.00 77.12 79 LEU A C 1
ATOM 653 O O . LEU A 1 79 ? -0.573 10.609 -29.349 1.00 77.12 79 LEU A O 1
ATOM 657 N N . GLY A 1 80 ? 0.521 9.475 -27.740 1.00 72.50 80 GLY A N 1
ATOM 658 C CA . GLY A 1 80 ? -0.196 8.207 -27.900 1.00 72.50 80 GLY A CA 1
ATOM 659 C C . GLY A 1 80 ? 0.112 7.509 -29.227 1.00 72.50 80 GLY A C 1
ATOM 660 O O . GLY A 1 80 ? -0.743 6.817 -29.777 1.00 72.50 80 GLY A O 1
ATOM 661 N N . GLY A 1 81 ? 1.296 7.753 -29.800 1.00 75.81 81 GLY A N 1
ATOM 662 C CA . GLY A 1 81 ? 1.691 7.171 -31.078 1.00 75.81 81 GLY A CA 1
ATOM 663 C C . GLY A 1 81 ? 2.152 5.724 -30.924 1.00 75.81 81 GLY A C 1
ATOM 664 O O . GLY A 1 81 ? 3.082 5.458 -30.172 1.00 75.81 81 GLY A O 1
ATOM 665 N N . ILE A 1 82 ? 1.575 4.808 -31.707 1.00 69.12 82 ILE A N 1
ATOM 666 C CA . ILE A 1 82 ? 1.987 3.388 -31.775 1.00 69.12 82 ILE A CA 1
ATOM 667 C C . ILE A 1 82 ? 3.483 3.258 -32.135 1.00 69.12 82 ILE A C 1
ATOM 669 O O . ILE A 1 82 ? 4.177 2.369 -31.653 1.00 69.12 82 ILE A O 1
ATOM 673 N N . GLU A 1 83 ? 4.013 4.208 -32.912 1.00 79.44 83 GLU A N 1
ATOM 674 C CA . GLU A 1 83 ? 5.431 4.282 -33.301 1.00 79.44 83 GLU A CA 1
ATOM 675 C C . GLU A 1 83 ? 6.385 4.514 -32.110 1.00 79.44 83 GLU A C 1
ATOM 677 O O . GLU A 1 83 ? 7.577 4.226 -32.208 1.00 79.44 83 GLU A O 1
ATOM 682 N N . ALA A 1 84 ? 5.882 5.009 -30.971 1.00 82.19 84 ALA A N 1
ATOM 683 C CA . ALA A 1 84 ? 6.692 5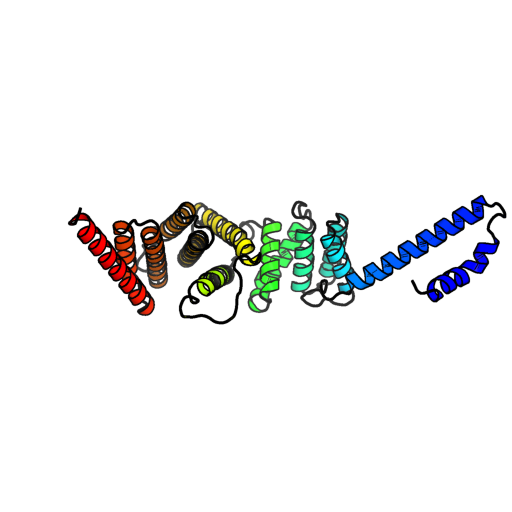.235 -29.775 1.00 82.19 84 ALA A CA 1
ATOM 684 C C . ALA A 1 84 ? 7.267 3.932 -29.218 1.00 82.19 84 ALA A C 1
ATOM 686 O O . ALA A 1 84 ? 8.413 3.899 -28.767 1.00 82.19 84 ALA A O 1
ATOM 687 N N . TRP A 1 85 ? 6.475 2.859 -29.257 1.00 82.06 85 TRP A N 1
ATOM 688 C CA . TRP A 1 85 ? 6.881 1.571 -28.718 1.00 82.06 85 TRP A CA 1
ATOM 689 C C . TRP A 1 85 ? 8.015 0.953 -29.544 1.00 82.06 85 TRP A C 1
ATOM 691 O O . TRP A 1 85 ? 9.005 0.503 -28.970 1.00 82.06 85 TRP A O 1
ATOM 701 N N . ASP A 1 86 ? 7.933 1.016 -30.878 1.00 82.81 86 ASP A N 1
ATOM 702 C CA . ASP A 1 86 ? 8.981 0.505 -31.769 1.00 82.81 86 ASP A CA 1
ATOM 703 C C . ASP A 1 86 ? 10.313 1.251 -31.574 1.00 82.81 86 ASP A C 1
ATOM 705 O O . ASP A 1 86 ? 11.360 0.616 -31.428 1.00 82.81 86 ASP A O 1
ATOM 709 N N . GLU A 1 87 ? 10.277 2.586 -31.489 1.00 86.69 87 GLU A N 1
ATOM 710 C CA . GLU A 1 87 ? 11.472 3.413 -31.260 1.00 86.69 87 GLU A CA 1
ATOM 711 C C . GLU A 1 87 ? 12.101 3.163 -29.881 1.00 86.69 87 GLU A C 1
ATOM 713 O O . GLU A 1 87 ? 13.325 3.035 -29.757 1.00 86.69 87 GLU A O 1
ATOM 718 N N . LEU A 1 88 ? 11.281 3.061 -28.829 1.00 86.50 88 LEU A N 1
ATOM 719 C CA . LEU A 1 88 ? 11.765 2.770 -27.479 1.00 86.50 88 LEU A CA 1
ATOM 720 C C . LEU A 1 88 ? 12.314 1.340 -27.371 1.00 86.50 88 LEU A C 1
ATOM 722 O O . LEU A 1 88 ? 13.339 1.136 -26.720 1.00 86.50 88 LEU A O 1
ATOM 726 N N . ARG A 1 89 ? 11.705 0.365 -28.054 1.00 86.12 89 ARG A N 1
ATOM 727 C CA . ARG A 1 89 ? 12.202 -1.015 -28.125 1.00 86.12 89 ARG A CA 1
ATOM 728 C C . ARG A 1 89 ? 13.554 -1.098 -28.828 1.00 86.12 89 ARG A C 1
ATOM 730 O O . ARG A 1 89 ? 14.466 -1.755 -28.325 1.00 86.12 89 ARG A O 1
ATOM 737 N N . ASP A 1 90 ? 13.709 -0.436 -29.969 1.00 88.25 90 ASP A N 1
ATOM 738 C CA . ASP A 1 90 ? 14.976 -0.429 -30.705 1.00 88.25 90 ASP A CA 1
ATOM 739 C C . ASP A 1 90 ? 16.082 0.274 -29.912 1.00 88.25 90 ASP A C 1
ATOM 741 O O . ASP A 1 90 ? 17.228 -0.186 -29.881 1.00 88.25 90 ASP A O 1
ATOM 745 N N . LEU A 1 91 ? 15.733 1.353 -29.206 1.00 90.25 91 LEU A N 1
ATOM 746 C CA . LEU A 1 91 ? 16.634 2.011 -28.269 1.00 90.25 91 LEU A CA 1
ATOM 747 C C . LEU A 1 91 ? 17.048 1.079 -27.126 1.00 90.25 91 LEU A C 1
ATOM 749 O O . LEU A 1 91 ? 18.233 1.019 -26.795 1.00 90.25 91 LEU A O 1
ATOM 753 N N . TRP A 1 92 ? 16.096 0.351 -26.544 1.00 90.00 92 TRP A N 1
ATOM 754 C CA . TRP A 1 92 ? 16.362 -0.602 -25.474 1.00 90.00 92 TRP A CA 1
ATOM 755 C C . TRP A 1 92 ? 17.336 -1.688 -25.939 1.00 90.00 92 TRP A C 1
ATOM 757 O O . TRP A 1 92 ? 18.349 -1.923 -25.285 1.00 90.00 92 TRP A O 1
ATOM 767 N N . ARG A 1 93 ? 17.089 -2.293 -27.110 1.00 87.75 93 ARG A N 1
ATOM 768 C CA . ARG A 1 93 ? 17.952 -3.336 -27.698 1.00 87.75 93 ARG A CA 1
ATOM 769 C C . ARG A 1 93 ? 19.371 -2.832 -27.943 1.00 87.75 93 ARG A C 1
ATOM 771 O O . ARG A 1 93 ? 20.330 -3.542 -27.655 1.00 87.75 93 ARG A O 1
ATOM 778 N N . MET A 1 94 ? 19.504 -1.605 -28.441 1.00 91.75 94 MET A N 1
ATOM 779 C CA . MET A 1 94 ? 20.800 -0.962 -28.656 1.00 91.75 94 MET A CA 1
ATOM 780 C C . MET A 1 94 ? 21.542 -0.740 -27.332 1.00 91.75 94 MET A C 1
ATOM 782 O O . MET A 1 94 ? 22.693 -1.141 -27.200 1.00 91.75 94 MET A O 1
ATOM 786 N N . ALA A 1 95 ? 20.868 -0.174 -26.328 1.00 89.25 95 ALA A N 1
ATOM 787 C CA . ALA A 1 95 ? 21.455 0.052 -25.010 1.00 89.25 95 ALA A CA 1
ATOM 788 C C . ALA A 1 95 ? 21.850 -1.266 -24.317 1.00 89.25 95 ALA A C 1
ATOM 790 O O . ALA A 1 95 ? 22.899 -1.337 -23.678 1.00 89.25 95 ALA A O 1
ATOM 791 N N . ALA A 1 96 ? 21.044 -2.320 -24.467 1.00 86.06 96 ALA A N 1
ATOM 792 C CA . ALA A 1 96 ? 21.334 -3.637 -23.909 1.00 86.06 96 ALA A CA 1
ATOM 793 C C . ALA A 1 96 ? 22.546 -4.291 -24.590 1.00 86.06 96 ALA A C 1
ATOM 795 O O . ALA A 1 96 ? 23.413 -4.828 -23.903 1.00 86.06 96 ALA A O 1
ATOM 796 N N . ALA A 1 97 ? 22.648 -4.198 -25.922 1.00 88.81 97 ALA A N 1
ATOM 797 C CA . ALA A 1 97 ? 23.797 -4.700 -26.680 1.00 88.81 97 ALA A CA 1
ATOM 798 C C . ALA A 1 97 ? 25.113 -4.011 -26.277 1.00 88.81 97 ALA A C 1
ATOM 800 O O . ALA A 1 97 ? 26.164 -4.652 -26.229 1.00 88.81 97 ALA A O 1
ATOM 801 N N . ASP A 1 98 ? 25.037 -2.731 -25.915 1.00 91.62 98 ASP A N 1
ATOM 802 C CA . ASP A 1 98 ? 26.172 -1.933 -25.454 1.00 91.62 98 ASP A CA 1
ATOM 803 C C . ASP A 1 98 ? 26.483 -2.119 -23.952 1.00 91.62 98 ASP A C 1
ATOM 805 O O . ASP A 1 98 ? 27.362 -1.439 -23.420 1.00 91.62 98 ASP A O 1
ATOM 809 N N . ASN A 1 99 ? 25.791 -3.034 -23.254 1.00 89.06 99 ASN A N 1
ATOM 810 C CA . ASN A 1 99 ? 25.865 -3.217 -21.797 1.00 89.06 99 ASN A CA 1
ATOM 811 C C . ASN A 1 99 ? 25.698 -1.893 -21.028 1.00 89.06 99 ASN A C 1
ATOM 813 O O . ASN A 1 99 ? 26.463 -1.593 -20.106 1.00 89.06 99 ASN A O 1
ATOM 817 N N . ALA A 1 100 ? 24.719 -1.077 -21.428 1.00 88.31 100 ALA A N 1
ATOM 818 C CA . ALA A 1 100 ? 24.391 0.152 -20.720 1.00 88.31 100 ALA A CA 1
ATOM 819 C C . ALA A 1 100 ? 24.031 -0.122 -19.250 1.00 88.31 100 ALA A C 1
ATOM 821 O O . ALA A 1 100 ? 23.630 -1.227 -18.877 1.00 88.31 100 ALA A O 1
ATOM 822 N N . ASP A 1 101 ? 24.149 0.918 -18.424 1.00 86.00 101 ASP A N 1
ATOM 823 C CA . ASP A 1 101 ? 23.762 0.858 -17.016 1.00 86.00 101 ASP A CA 1
ATOM 824 C C . ASP A 1 101 ? 22.322 0.311 -16.871 1.00 86.00 101 ASP A C 1
ATOM 826 O O . ASP A 1 101 ? 21.416 0.796 -17.562 1.00 86.00 101 ASP A O 1
ATOM 830 N N . PRO A 1 102 ? 22.072 -0.675 -15.989 1.00 80.94 102 PRO A N 1
ATOM 831 C CA . PRO A 1 102 ? 20.735 -1.215 -15.755 1.00 80.94 102 PRO A CA 1
ATOM 832 C C . PRO A 1 102 ? 19.663 -0.151 -15.467 1.00 80.94 102 PRO A C 1
ATOM 834 O O . PRO A 1 102 ? 18.514 -0.323 -15.874 1.00 80.94 102 PRO A O 1
ATOM 837 N N . ALA A 1 103 ? 20.014 0.973 -14.835 1.00 79.56 103 ALA A N 1
ATOM 838 C CA . ALA A 1 103 ? 19.085 2.074 -14.589 1.00 79.56 103 ALA A CA 1
ATOM 839 C C . ALA A 1 103 ? 18.606 2.746 -15.891 1.00 79.56 103 ALA A C 1
ATOM 841 O O . ALA A 1 103 ? 17.434 3.115 -16.008 1.00 79.56 103 ALA A O 1
ATOM 842 N N . ILE A 1 104 ? 19.475 2.841 -16.906 1.00 85.06 104 ILE A N 1
ATOM 843 C CA . ILE A 1 104 ? 19.126 3.343 -18.245 1.00 85.06 104 ILE A CA 1
ATOM 844 C C . ILE A 1 104 ? 18.136 2.387 -18.916 1.00 85.06 104 ILE A C 1
ATOM 846 O O . ILE A 1 104 ? 17.122 2.830 -19.456 1.00 85.06 104 ILE A O 1
ATOM 850 N N . LEU A 1 105 ? 18.390 1.078 -18.843 1.00 85.00 105 LEU A N 1
ATOM 851 C CA . LEU A 1 105 ? 17.508 0.061 -19.423 1.00 85.00 105 LEU A CA 1
ATOM 852 C C . LEU A 1 105 ? 16.123 0.056 -18.761 1.00 85.00 105 LEU A C 1
ATOM 854 O O . LEU A 1 105 ? 15.111 -0.037 -19.455 1.00 85.00 105 LEU A O 1
ATOM 858 N N . VAL A 1 106 ? 16.064 0.214 -17.434 1.00 81.75 106 VAL A N 1
ATOM 859 C CA . VAL A 1 106 ? 14.804 0.333 -16.682 1.00 81.75 106 VAL A CA 1
ATOM 860 C C . VAL A 1 106 ? 14.051 1.608 -17.050 1.00 81.75 106 VAL A C 1
ATOM 862 O O . VAL A 1 106 ? 12.830 1.569 -17.192 1.00 81.75 106 VAL A O 1
ATOM 865 N N . ALA A 1 107 ? 14.747 2.732 -17.241 1.00 83.38 107 ALA A N 1
ATOM 866 C CA . ALA A 1 107 ? 14.114 3.976 -17.670 1.00 83.38 107 ALA A CA 1
ATOM 867 C C . ALA A 1 107 ? 13.468 3.835 -19.058 1.00 83.38 107 ALA A C 1
ATOM 869 O O . ALA A 1 107 ? 12.312 4.216 -19.225 1.00 83.38 107 ALA A O 1
ATOM 870 N N . ILE A 1 108 ? 14.171 3.236 -20.026 1.00 84.88 108 ILE A N 1
ATOM 871 C CA . ILE A 1 108 ? 13.632 3.002 -21.376 1.00 84.88 108 ILE A CA 1
ATOM 872 C C . ILE A 1 108 ? 12.422 2.060 -21.316 1.00 84.88 108 ILE A C 1
ATOM 874 O O . ILE A 1 108 ? 11.369 2.368 -21.869 1.00 84.88 108 ILE A O 1
ATOM 878 N N . ALA A 1 109 ? 12.541 0.940 -20.602 1.00 82.00 109 ALA A N 1
ATOM 879 C CA . ALA A 1 109 ? 11.474 -0.050 -20.519 1.00 82.00 109 ALA A CA 1
ATOM 880 C C . ALA A 1 109 ? 10.230 0.461 -19.764 1.00 82.00 109 ALA A C 1
ATOM 882 O O . ALA A 1 109 ? 9.105 0.123 -20.127 1.00 82.00 109 ALA A O 1
ATOM 883 N N . ALA A 1 110 ? 10.396 1.335 -18.767 1.00 80.19 110 ALA A N 1
ATOM 884 C CA . ALA A 1 110 ? 9.270 2.000 -18.112 1.00 80.19 110 ALA A CA 1
ATOM 885 C C . ALA A 1 110 ? 8.485 2.907 -19.076 1.00 80.19 110 ALA A C 1
ATOM 887 O O . ALA A 1 110 ? 7.259 2.964 -18.994 1.00 80.19 110 ALA A O 1
ATOM 888 N N . GLU A 1 111 ? 9.165 3.591 -20.001 1.00 83.00 111 GLU A N 1
ATOM 889 C CA . GLU A 1 111 ? 8.486 4.362 -21.048 1.00 83.00 111 GLU A CA 1
ATOM 890 C C . GLU A 1 111 ? 7.812 3.453 -22.085 1.00 83.00 111 GLU A C 1
ATOM 892 O O . GLU A 1 111 ? 6.715 3.777 -22.529 1.00 83.00 111 GLU A O 1
ATOM 897 N N . MET A 1 112 ? 8.392 2.290 -22.409 1.00 79.88 112 MET A N 1
ATOM 898 C CA . MET A 1 112 ? 7.745 1.296 -23.285 1.00 79.88 112 MET A CA 1
ATOM 899 C C . MET A 1 112 ? 6.408 0.815 -22.709 1.00 79.88 112 MET A C 1
ATOM 901 O O . MET A 1 112 ? 5.411 0.789 -23.423 1.00 79.88 112 MET A O 1
ATOM 905 N N . VAL A 1 113 ? 6.367 0.499 -21.409 1.00 74.94 113 VAL A N 1
ATOM 906 C CA . VAL A 1 113 ? 5.132 0.095 -20.709 1.00 74.94 113 VAL A CA 1
ATOM 907 C C . VAL A 1 113 ? 4.084 1.206 -20.705 1.00 74.94 113 VAL A C 1
ATOM 909 O O . VAL A 1 113 ? 2.890 0.934 -20.765 1.00 74.94 113 VAL A O 1
ATOM 912 N N . ARG A 1 114 ? 4.511 2.471 -20.625 1.00 76.44 114 ARG A N 1
ATOM 913 C CA . ARG A 1 114 ? 3.586 3.608 -20.724 1.00 76.44 114 ARG A CA 1
ATOM 914 C C . ARG A 1 114 ? 3.046 3.799 -22.138 1.00 76.44 114 ARG A C 1
ATOM 916 O O . ARG A 1 114 ? 1.897 4.206 -22.266 1.00 76.44 114 ARG A O 1
ATOM 923 N N . ALA A 1 115 ? 3.874 3.540 -23.150 1.00 74.06 115 ALA A N 1
ATOM 924 C CA . ALA A 1 115 ? 3.521 3.694 -24.558 1.00 74.06 115 ALA A CA 1
ATOM 925 C C . ALA A 1 115 ? 2.489 2.685 -25.035 1.00 74.06 115 ALA A C 1
ATOM 927 O O . ALA A 1 115 ? 1.675 3.018 -25.892 1.00 74.06 115 ALA A O 1
ATOM 928 N N . ASP A 1 116 ? 2.490 1.486 -24.462 1.00 69.56 116 ASP A N 1
ATOM 929 C CA . ASP A 1 116 ? 1.491 0.486 -24.788 1.00 69.56 116 ASP A CA 1
ATOM 930 C C . ASP A 1 116 ? 1.231 -0.415 -23.576 1.00 69.56 116 ASP A C 1
ATOM 932 O O . ASP A 1 116 ? 1.958 -1.374 -23.316 1.00 69.56 116 ASP A O 1
ATOM 936 N N . ALA A 1 117 ? 0.204 -0.063 -22.796 1.00 55.44 117 ALA A N 1
ATOM 937 C CA . ALA A 1 117 ? -0.174 -0.803 -21.593 1.00 55.44 117 ALA A CA 1
ATOM 938 C C . ALA A 1 117 ? -0.715 -2.214 -21.903 1.00 55.44 117 ALA A C 1
ATOM 940 O O . ALA A 1 117 ? -0.762 -3.048 -20.998 1.00 55.44 117 ALA A O 1
ATOM 941 N N . ASP A 1 118 ? -1.098 -2.473 -23.160 1.00 53.62 118 ASP A N 1
ATOM 942 C CA . ASP A 1 118 ? -1.747 -3.712 -23.594 1.00 53.62 118 ASP A CA 1
ATOM 943 C C . ASP A 1 118 ? -0.881 -4.549 -24.560 1.00 53.62 118 ASP A C 1
ATOM 945 O O . ASP A 1 118 ? -1.208 -5.715 -24.806 1.00 53.62 118 ASP A O 1
ATOM 949 N N . ALA A 1 119 ? 0.232 -4.019 -25.093 1.00 60.00 119 ALA A N 1
ATOM 950 C CA . ALA A 1 119 ? 1.142 -4.807 -25.926 1.00 60.00 119 ALA A CA 1
ATOM 951 C C . ALA A 1 119 ? 1.977 -5.787 -25.086 1.00 60.00 119 ALA A C 1
ATOM 953 O O . ALA A 1 119 ? 2.786 -5.372 -24.249 1.00 60.00 119 ALA A O 1
ATOM 954 N N . PRO A 1 120 ? 1.858 -7.105 -25.327 1.00 59.66 120 PRO A N 1
ATOM 955 C CA . PRO A 1 120 ? 2.721 -8.075 -24.679 1.00 59.66 120 PRO A CA 1
ATOM 956 C C . PRO A 1 120 ? 4.171 -7.836 -25.113 1.00 59.66 120 PRO A C 1
ATOM 958 O O . PRO A 1 120 ? 4.463 -7.756 -26.304 1.00 59.66 120 PRO A O 1
ATOM 961 N N . LEU A 1 121 ? 5.092 -7.801 -24.144 1.00 63.12 121 LEU A N 1
ATOM 962 C CA . LEU A 1 121 ? 6.539 -7.640 -24.358 1.00 63.12 121 LEU A CA 1
ATOM 963 C C . LEU A 1 121 ? 7.197 -8.776 -25.167 1.00 63.12 121 LEU A C 1
ATOM 965 O O . LEU A 1 121 ? 8.412 -8.780 -25.285 1.00 63.12 121 LEU A O 1
ATOM 969 N N . GLY A 1 122 ? 6.432 -9.728 -25.711 1.00 74.94 122 GLY A N 1
ATOM 970 C CA . GLY A 1 122 ? 6.913 -10.712 -26.681 1.00 74.94 122 GLY A CA 1
ATOM 971 C C . GLY A 1 122 ? 8.184 -11.451 -26.251 1.00 74.94 122 GLY A C 1
ATOM 972 O O . GLY A 1 122 ? 8.282 -11.935 -25.126 1.00 74.94 122 GLY A O 1
ATOM 973 N N . GLU A 1 123 ? 9.150 -11.531 -27.169 1.00 72.62 123 GLU A N 1
ATOM 974 C CA . GLU A 1 123 ? 10.475 -12.137 -26.951 1.00 72.62 123 GLU A CA 1
ATOM 975 C C . GLU A 1 123 ? 11.372 -11.270 -26.048 1.00 72.62 123 GLU A C 1
ATOM 977 O O . GLU A 1 123 ? 12.360 -11.739 -25.488 1.00 72.62 123 GLU A O 1
ATOM 982 N N . GLU A 1 124 ? 11.037 -9.991 -25.890 1.00 72.00 124 GLU A N 1
ATOM 983 C CA . GLU A 1 124 ? 11.760 -9.040 -25.053 1.00 72.00 124 GLU A CA 1
ATOM 984 C C . GLU A 1 124 ? 11.440 -9.203 -23.566 1.00 72.00 124 GLU A C 1
ATOM 986 O O . GLU A 1 124 ? 12.193 -8.709 -22.725 1.00 72.00 124 GLU A O 1
ATOM 991 N N . HIS A 1 125 ? 10.360 -9.915 -23.236 1.00 72.75 125 HIS A N 1
ATOM 992 C CA . HIS A 1 125 ? 9.928 -10.184 -21.869 1.00 72.75 125 HIS A CA 1
ATOM 993 C C . HIS A 1 125 ? 11.041 -10.804 -21.020 1.00 72.75 125 HIS A C 1
ATOM 995 O O . HIS A 1 125 ? 11.407 -10.224 -19.999 1.00 72.75 125 HIS A O 1
ATOM 1001 N N . ASP A 1 126 ? 11.654 -11.898 -21.480 1.00 73.75 126 ASP A N 1
ATOM 1002 C CA . ASP A 1 126 ? 12.723 -12.600 -20.752 1.00 73.75 126 ASP A CA 1
ATOM 1003 C C . ASP A 1 126 ? 13.952 -11.707 -20.522 1.00 73.75 126 ASP A C 1
ATOM 1005 O O . ASP A 1 126 ? 14.653 -11.799 -19.510 1.00 73.75 126 ASP A O 1
ATOM 1009 N N . MET A 1 127 ? 14.206 -10.806 -21.466 1.00 72.12 127 MET A N 1
ATOM 1010 C CA . MET A 1 127 ? 15.354 -9.909 -21.461 1.00 72.12 127 MET A CA 1
ATOM 1011 C C . MET A 1 127 ? 15.150 -8.727 -20.502 1.00 72.12 127 MET A C 1
ATOM 1013 O O . MET A 1 127 ? 16.053 -8.355 -19.743 1.00 72.12 127 MET A O 1
ATOM 1017 N N . VAL A 1 128 ? 13.941 -8.159 -20.497 1.00 73.38 128 VAL A N 1
ATOM 1018 C CA . VAL A 1 128 ? 13.504 -7.154 -19.522 1.00 73.38 128 VAL A CA 1
ATOM 1019 C C . VAL A 1 128 ? 13.463 -7.765 -18.122 1.00 73.38 128 VAL A C 1
ATOM 1021 O O . VAL A 1 128 ? 13.955 -7.150 -17.174 1.00 73.38 128 VAL A O 1
ATOM 1024 N N . ALA A 1 129 ? 12.965 -8.996 -18.000 1.00 73.19 129 ALA A N 1
ATOM 1025 C CA . ALA A 1 129 ? 12.966 -9.765 -16.765 1.00 73.19 129 ALA A CA 1
ATOM 1026 C C . ALA A 1 129 ? 14.377 -9.920 -16.201 1.00 73.19 129 ALA A C 1
ATOM 1028 O O . ALA A 1 129 ? 14.621 -9.601 -15.042 1.00 73.19 129 ALA A O 1
ATOM 1029 N N . GLU A 1 130 ? 15.333 -10.345 -17.025 1.00 76.00 130 GLU A N 1
ATOM 1030 C CA . GLU A 1 130 ? 16.719 -10.533 -16.602 1.00 76.00 130 GLU A CA 1
ATOM 1031 C C . GLU A 1 130 ? 17.392 -9.214 -16.201 1.00 76.00 130 GLU A C 1
ATOM 1033 O O . GLU A 1 130 ? 18.134 -9.149 -15.220 1.00 76.00 130 GLU A O 1
ATOM 1038 N N . THR A 1 131 ? 17.079 -8.128 -16.907 1.00 74.94 131 THR A N 1
ATOM 1039 C CA . THR A 1 131 ? 17.573 -6.786 -16.571 1.00 74.94 131 THR A CA 1
ATOM 1040 C C . THR A 1 131 ? 17.037 -6.321 -15.218 1.00 74.94 131 THR A C 1
ATOM 1042 O O . THR A 1 131 ? 17.794 -5.812 -14.387 1.00 74.94 131 THR A O 1
ATOM 1045 N N . LEU A 1 132 ? 15.747 -6.553 -14.961 1.00 73.44 132 LEU A N 1
ATOM 1046 C CA . LEU A 1 132 ? 15.135 -6.317 -13.659 1.00 73.44 132 LEU A CA 1
ATOM 1047 C C . LEU A 1 132 ? 15.778 -7.184 -12.579 1.00 73.44 132 LEU A C 1
ATOM 1049 O O . LEU A 1 132 ? 16.136 -6.657 -11.530 1.00 73.44 132 LEU A O 1
ATOM 1053 N N . ARG A 1 133 ? 15.998 -8.480 -12.832 1.00 70.75 133 ARG A N 1
ATOM 1054 C CA . ARG A 1 133 ? 16.654 -9.382 -11.872 1.00 70.75 133 ARG A CA 1
ATOM 1055 C C . ARG A 1 133 ? 18.032 -8.860 -11.470 1.00 70.75 133 ARG A C 1
ATOM 1057 O O . ARG A 1 133 ? 18.321 -8.817 -10.278 1.00 70.75 133 ARG A O 1
ATOM 1064 N N . ARG A 1 134 ? 18.850 -8.404 -12.422 1.00 72.88 134 ARG A N 1
ATOM 1065 C CA . ARG A 1 134 ? 20.177 -7.821 -12.140 1.00 72.88 134 ARG A CA 1
ATOM 1066 C C . ARG A 1 134 ? 20.088 -6.536 -11.325 1.00 72.88 134 ARG A C 1
ATOM 1068 O O . ARG A 1 134 ? 20.794 -6.391 -10.332 1.00 72.88 134 ARG A O 1
ATOM 1075 N N . LEU A 1 135 ? 19.186 -5.625 -11.693 1.00 69.94 135 LEU A N 1
ATOM 1076 C CA . LEU A 1 135 ? 18.999 -4.366 -10.967 1.00 69.94 135 LEU A CA 1
ATOM 1077 C C . LEU A 1 135 ? 18.513 -4.603 -9.525 1.00 69.94 135 LEU A C 1
ATOM 1079 O O . LEU A 1 135 ? 19.026 -3.989 -8.590 1.00 69.94 135 LEU A O 1
ATOM 1083 N N . LEU A 1 136 ? 17.557 -5.519 -9.341 1.00 66.69 136 LEU A N 1
ATOM 1084 C CA . LEU A 1 136 ? 16.994 -5.875 -8.037 1.00 66.69 136 LEU A CA 1
ATOM 1085 C C . LEU A 1 136 ? 17.968 -6.680 -7.163 1.00 66.69 136 LEU A C 1
ATOM 1087 O O . LEU A 1 136 ? 17.903 -6.575 -5.941 1.00 66.69 136 LEU A O 1
ATOM 1091 N N . ARG A 1 137 ? 18.850 -7.489 -7.760 1.00 70.38 137 ARG A N 1
ATOM 1092 C CA . ARG A 1 137 ? 19.800 -8.339 -7.027 1.00 70.38 137 ARG A CA 1
ATOM 1093 C C . ARG A 1 137 ? 21.072 -7.594 -6.639 1.00 70.38 137 ARG A C 1
ATOM 1095 O O . ARG A 1 137 ? 21.480 -7.671 -5.484 1.00 70.38 137 ARG A O 1
ATOM 1102 N N . ASP A 1 138 ? 21.679 -6.884 -7.584 1.00 67.31 138 ASP A N 1
ATOM 1103 C CA . ASP A 1 138 ? 23.065 -6.431 -7.433 1.00 67.31 138 ASP A CA 1
ATOM 1104 C C . ASP A 1 138 ? 23.163 -4.981 -6.941 1.00 67.31 138 ASP A C 1
ATOM 1106 O O . ASP A 1 138 ? 24.157 -4.608 -6.324 1.00 67.31 138 ASP A O 1
ATOM 1110 N N . ASN A 1 139 ? 22.127 -4.163 -7.173 1.00 63.84 139 ASN A N 1
ATOM 1111 C CA . ASN A 1 139 ? 22.193 -2.711 -6.975 1.00 63.84 139 ASN A CA 1
ATOM 1112 C C . ASN A 1 139 ? 21.015 -2.123 -6.186 1.00 63.84 139 ASN A C 1
ATOM 1114 O O . ASN A 1 139 ? 20.878 -0.905 -6.115 1.00 63.84 139 ASN A O 1
ATOM 1118 N N . TRP A 1 140 ? 20.160 -2.940 -5.564 1.00 68.94 140 TRP A N 1
ATOM 1119 C CA . TRP A 1 140 ? 18.926 -2.438 -4.945 1.00 68.94 140 TRP A CA 1
ATOM 1120 C C . TRP A 1 140 ? 19.153 -1.259 -3.994 1.00 68.94 140 TRP A C 1
ATOM 1122 O O . TRP A 1 140 ? 18.440 -0.263 -4.083 1.00 68.94 140 TRP A O 1
ATOM 1132 N N . ASP A 1 141 ? 20.174 -1.329 -3.138 1.00 62.34 141 ASP A N 1
ATOM 1133 C CA . ASP A 1 141 ? 20.455 -0.291 -2.144 1.00 62.34 141 ASP A CA 1
ATOM 1134 C C . ASP A 1 141 ? 21.078 0.985 -2.734 1.00 62.34 141 ASP A C 1
ATOM 1136 O O . ASP A 1 141 ? 20.891 2.061 -2.162 1.00 62.34 141 ASP A O 1
ATOM 1140 N N . SER A 1 142 ? 21.756 0.899 -3.883 1.00 67.50 142 SER A N 1
ATOM 1141 C CA . SER A 1 142 ? 22.380 2.040 -4.574 1.00 67.50 142 SER A CA 1
ATOM 1142 C C . SER A 1 142 ? 21.451 2.728 -5.580 1.00 67.50 142 SER A C 1
ATOM 1144 O O . SER A 1 142 ? 21.655 3.898 -5.897 1.00 67.50 142 SER A O 1
ATOM 1146 N N . VAL A 1 143 ? 20.411 2.030 -6.042 1.00 66.62 143 VAL A N 1
ATOM 1147 C CA . VAL A 1 143 ? 19.400 2.538 -6.981 1.00 66.62 143 VAL A CA 1
ATOM 1148 C C . VAL A 1 143 ? 18.519 3.576 -6.290 1.00 66.62 143 VAL A C 1
ATOM 1150 O O . VAL A 1 143 ? 18.053 3.361 -5.162 1.00 66.62 143 VAL A O 1
ATOM 1153 N N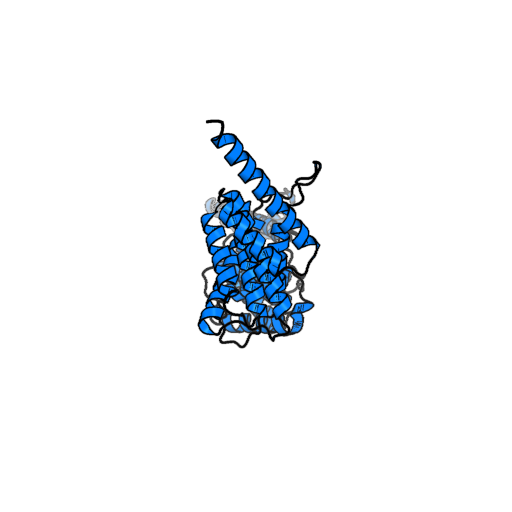 . ASN A 1 144 ? 18.262 4.701 -6.961 1.00 75.56 144 ASN A N 1
ATOM 1154 C CA . ASN A 1 144 ? 17.471 5.776 -6.372 1.00 75.56 144 ASN A CA 1
ATOM 1155 C C . ASN A 1 144 ? 15.979 5.369 -6.246 1.00 75.56 144 ASN A C 1
ATOM 1157 O O . ASN A 1 144 ? 15.503 4.491 -6.971 1.00 75.56 144 ASN A O 1
ATOM 1161 N N . PRO A 1 145 ? 15.192 5.983 -5.341 1.00 67.50 145 PRO A N 1
ATOM 1162 C CA . PRO A 1 145 ? 13.803 5.571 -5.106 1.00 67.50 145 PRO A CA 1
ATOM 1163 C C . PRO A 1 145 ? 12.900 5.574 -6.352 1.00 67.50 145 PRO A C 1
ATOM 1165 O O . PRO A 1 145 ? 11.998 4.745 -6.451 1.00 67.50 145 PRO A O 1
ATOM 1168 N N . ARG A 1 146 ? 13.154 6.474 -7.310 1.00 66.50 146 ARG A N 1
ATOM 1169 C CA . ARG A 1 146 ? 12.370 6.622 -8.545 1.00 66.50 146 ARG A CA 1
ATOM 1170 C C . ARG A 1 146 ? 12.649 5.488 -9.534 1.00 66.50 146 ARG A C 1
ATOM 1172 O O . ARG A 1 146 ? 11.739 4.986 -10.188 1.00 66.50 146 ARG A O 1
ATOM 1179 N N . GLU A 1 147 ? 13.899 5.055 -9.627 1.00 66.75 147 GLU A N 1
ATOM 1180 C CA . GLU A 1 147 ? 14.308 3.898 -10.428 1.00 66.75 147 GLU A CA 1
ATOM 1181 C C . GLU A 1 147 ? 13.743 2.593 -9.856 1.00 66.75 147 GLU A C 1
ATOM 1183 O O . GLU A 1 147 ? 13.287 1.741 -10.620 1.00 66.75 147 GLU A O 1
ATOM 1188 N N . ARG A 1 148 ? 13.672 2.463 -8.522 1.00 68.31 148 ARG A N 1
ATOM 1189 C CA . ARG A 1 148 ? 13.007 1.321 -7.867 1.00 68.31 148 ARG A CA 1
ATOM 1190 C C . ARG A 1 148 ? 11.524 1.254 -8.229 1.00 68.31 148 ARG A C 1
ATOM 1192 O O . ARG A 1 148 ? 11.033 0.191 -8.595 1.00 68.31 148 ARG A O 1
ATOM 1199 N N . GLU A 1 149 ? 10.817 2.382 -8.178 1.00 64.00 149 GLU A N 1
ATOM 1200 C CA . GLU A 1 149 ? 9.398 2.467 -8.552 1.00 64.00 149 GLU A CA 1
ATOM 1201 C C . GLU A 1 149 ? 9.155 2.043 -10.011 1.00 64.00 149 GLU A C 1
ATOM 1203 O O . GLU A 1 149 ? 8.229 1.278 -10.305 1.00 64.00 149 GLU A O 1
ATOM 1208 N N . ARG A 1 150 ? 10.022 2.487 -10.928 1.00 69.94 150 ARG A N 1
ATOM 1209 C CA . ARG A 1 150 ? 9.974 2.092 -12.343 1.00 69.94 150 ARG A CA 1
ATOM 1210 C C . ARG A 1 150 ? 10.244 0.607 -12.537 1.00 69.94 150 ARG A C 1
ATOM 1212 O O . ARG A 1 150 ? 9.502 -0.037 -13.272 1.00 69.94 150 ARG A O 1
ATOM 1219 N N . ALA A 1 151 ? 11.249 0.063 -11.856 1.00 68.50 151 ALA A N 1
ATOM 1220 C CA . ALA A 1 151 ? 11.575 -1.358 -11.914 1.00 68.50 151 ALA A CA 1
ATOM 1221 C C . ALA A 1 151 ? 10.400 -2.231 -11.441 1.00 68.50 151 ALA A C 1
ATOM 1223 O O . ALA A 1 151 ? 10.071 -3.232 -12.070 1.00 68.50 151 ALA A O 1
ATOM 1224 N N . ILE A 1 152 ? 9.716 -1.815 -10.374 1.00 62.19 152 ILE A N 1
ATOM 1225 C CA . ILE A 1 152 ? 8.532 -2.505 -9.844 1.00 62.19 152 ILE A CA 1
ATOM 1226 C C . ILE A 1 152 ? 7.359 -2.430 -10.828 1.00 62.19 152 ILE A C 1
ATOM 1228 O O . ILE A 1 152 ? 6.723 -3.445 -11.111 1.00 62.19 152 ILE A O 1
ATOM 1232 N N . SER A 1 153 ? 7.075 -1.238 -11.358 1.00 64.38 153 SER A N 1
ATOM 1233 C CA . SER A 1 153 ? 5.992 -1.033 -12.330 1.00 64.38 153 SER A CA 1
ATOM 1234 C C . SER A 1 153 ? 6.210 -1.883 -13.582 1.00 64.38 153 SER A C 1
ATOM 1236 O O . SER A 1 153 ? 5.281 -2.510 -14.088 1.00 64.38 153 SER A O 1
ATOM 1238 N N . LEU A 1 154 ? 7.464 -1.957 -14.029 1.00 66.94 154 LEU A N 1
ATOM 1239 C CA . LEU A 1 154 ? 7.888 -2.783 -15.147 1.00 66.94 154 LEU A CA 1
ATOM 1240 C C . LEU A 1 154 ? 7.755 -4.277 -14.834 1.00 66.94 154 LEU A C 1
ATOM 1242 O O . LEU A 1 154 ? 7.194 -5.005 -15.643 1.00 66.94 154 LEU A O 1
ATOM 1246 N N . ALA A 1 155 ? 8.187 -4.736 -13.655 1.00 65.69 155 ALA A N 1
ATOM 1247 C CA . ALA A 1 155 ? 8.053 -6.135 -13.243 1.00 65.69 155 ALA A CA 1
ATOM 1248 C C . ALA A 1 155 ? 6.587 -6.600 -13.226 1.00 65.69 155 ALA A C 1
ATOM 1250 O O . ALA A 1 155 ? 6.278 -7.709 -13.665 1.00 65.69 155 ALA A O 1
ATOM 1251 N N . HIS A 1 156 ? 5.682 -5.727 -12.771 1.00 62.19 156 HIS A N 1
ATOM 1252 C CA . HIS A 1 156 ? 4.245 -5.975 -12.797 1.00 62.19 156 HIS A CA 1
ATOM 1253 C C . HIS A 1 156 ? 3.689 -6.019 -14.225 1.00 62.19 156 HIS A C 1
ATOM 1255 O O . HIS A 1 156 ? 2.951 -6.943 -14.555 1.00 62.19 156 HIS A O 1
ATOM 1261 N N . ALA A 1 157 ? 4.053 -5.056 -15.078 1.00 59.88 157 ALA A N 1
ATOM 1262 C CA . ALA A 1 157 ? 3.618 -5.022 -16.477 1.00 59.88 157 ALA A CA 1
ATOM 1263 C C . ALA A 1 157 ? 4.123 -6.232 -17.276 1.00 59.88 157 ALA A C 1
ATOM 1265 O O . ALA A 1 157 ? 3.418 -6.753 -18.135 1.00 59.88 157 ALA A O 1
ATOM 1266 N N . CYS A 1 158 ? 5.310 -6.736 -16.938 1.00 58.44 158 CYS A N 1
ATOM 1267 C CA . CYS A 1 158 ? 5.824 -7.980 -17.492 1.00 58.44 158 CYS A CA 1
ATOM 1268 C C . CYS A 1 158 ? 5.047 -9.202 -16.971 1.00 58.44 158 CYS A C 1
ATOM 1270 O O . CYS A 1 158 ? 5.142 -10.273 -17.545 1.00 58.44 158 CYS A O 1
ATOM 1272 N N . GLY A 1 159 ? 4.278 -9.118 -15.886 1.00 57.59 159 GLY A N 1
ATOM 1273 C CA . GLY A 1 159 ? 3.634 -10.301 -15.315 1.00 57.59 159 GLY A CA 1
ATOM 1274 C C . GLY A 1 159 ? 4.646 -11.345 -14.835 1.00 57.59 159 GLY A C 1
ATOM 1275 O O . GLY A 1 159 ? 4.374 -12.542 -14.927 1.00 57.59 159 GLY A O 1
ATOM 1276 N N . LEU A 1 160 ? 5.814 -10.902 -14.347 1.00 56.31 160 LEU A N 1
ATOM 1277 C CA . LEU A 1 160 ? 6.800 -11.792 -13.734 1.00 56.31 160 LEU A CA 1
ATOM 1278 C C . LEU A 1 160 ? 6.152 -12.513 -12.547 1.00 56.31 160 LEU A C 1
ATOM 1280 O O . LEU A 1 160 ? 5.719 -11.879 -11.582 1.00 56.31 160 LEU A O 1
ATOM 1284 N N . ARG A 1 161 ? 6.024 -13.839 -12.671 1.00 45.94 161 ARG A N 1
ATOM 1285 C CA . ARG A 1 161 ? 5.413 -14.743 -11.686 1.00 45.94 161 ARG A CA 1
ATOM 1286 C C . ARG A 1 161 ? 6.479 -15.453 -10.849 1.00 45.94 161 ARG A C 1
ATOM 1288 O O . ARG A 1 161 ? 7.653 -15.470 -11.194 1.00 45.94 161 ARG A O 1
ATOM 1295 N N . GLU A 1 162 ? 6.021 -16.021 -9.737 1.00 38.53 162 GLU A N 1
ATOM 1296 C CA . GLU A 1 162 ? 6.801 -16.570 -8.616 1.00 38.53 162 GLU A CA 1
ATOM 1297 C C . GLU A 1 162 ? 7.785 -17.708 -8.937 1.00 38.53 162 GLU A C 1
ATOM 1299 O O . GLU A 1 162 ? 8.646 -17.983 -8.105 1.00 38.53 162 GLU A O 1
ATOM 1304 N N . ASP A 1 163 ? 7.696 -18.354 -10.099 1.00 42.69 163 ASP A N 1
ATOM 1305 C CA . ASP A 1 163 ? 8.534 -19.522 -10.414 1.00 42.69 163 ASP A CA 1
ATOM 1306 C C . ASP A 1 163 ? 10.007 -19.142 -10.663 1.00 42.69 163 ASP A C 1
ATOM 1308 O O . ASP A 1 163 ? 10.906 -19.973 -10.525 1.00 42.69 163 ASP A O 1
ATOM 1312 N N . ASP A 1 164 ? 10.268 -17.869 -10.969 1.00 46.19 164 ASP A N 1
ATOM 1313 C CA . ASP A 1 164 ? 11.614 -17.314 -11.045 1.00 46.19 164 ASP A CA 1
ATOM 1314 C C . ASP A 1 164 ? 12.062 -16.907 -9.641 1.00 46.19 164 ASP A C 1
ATOM 1316 O O . ASP A 1 164 ? 11.639 -15.858 -9.164 1.00 46.19 164 ASP A O 1
ATOM 1320 N N . GLU A 1 165 ? 12.898 -17.729 -8.992 1.00 38.56 165 GLU A N 1
ATOM 1321 C CA . GLU A 1 165 ? 13.532 -17.563 -7.666 1.00 38.56 165 GLU A CA 1
ATOM 1322 C C . GLU A 1 165 ? 13.854 -16.103 -7.252 1.00 38.56 165 GLU A C 1
ATOM 1324 O O . GLU A 1 165 ? 15.006 -15.662 -7.195 1.00 38.56 165 GLU A O 1
ATOM 1329 N N . MET A 1 166 ? 12.826 -15.327 -6.917 1.00 41.03 166 MET A N 1
ATOM 1330 C CA . MET A 1 166 ? 12.935 -13.954 -6.455 1.00 41.03 166 MET A CA 1
ATOM 1331 C C . MET A 1 166 ? 12.555 -13.917 -4.986 1.00 41.03 166 MET A C 1
ATOM 1333 O O . MET A 1 166 ? 11.390 -13.935 -4.583 1.00 41.03 166 MET A O 1
ATOM 1337 N N . SER A 1 167 ? 13.590 -13.774 -4.170 1.00 41.12 167 SER A N 1
ATOM 1338 C CA . SER A 1 167 ? 13.525 -13.115 -2.878 1.00 41.12 167 SER A CA 1
ATOM 1339 C C . SER A 1 167 ? 13.144 -11.640 -3.079 1.00 41.12 167 SER A C 1
ATOM 1341 O O . SER A 1 167 ? 13.963 -10.744 -2.892 1.00 41.12 167 SER A O 1
ATOM 1343 N N . VAL A 1 168 ? 11.890 -11.354 -3.453 1.00 43.88 168 VAL A N 1
ATOM 1344 C CA . VAL A 1 168 ? 11.345 -9.992 -3.344 1.00 43.88 168 VAL A CA 1
ATOM 1345 C C . VAL A 1 168 ? 11.347 -9.653 -1.852 1.00 43.88 168 VAL A C 1
ATOM 1347 O O . VAL A 1 168 ? 10.566 -10.172 -1.054 1.00 43.88 168 VAL A O 1
ATOM 1350 N N . SER A 1 169 ? 12.374 -8.908 -1.464 1.00 51.09 169 SER A N 1
ATOM 1351 C CA . SER A 1 169 ? 12.955 -8.904 -0.130 1.00 51.09 169 SER A CA 1
ATOM 1352 C C . SER A 1 169 ? 12.199 -7.977 0.831 1.00 51.09 169 SER A C 1
ATOM 1354 O O . SER A 1 169 ? 11.408 -7.122 0.434 1.00 51.09 169 SER A O 1
ATOM 1356 N N . ILE A 1 170 ? 12.456 -8.137 2.134 1.00 39.72 170 ILE A N 1
ATOM 1357 C CA . ILE A 1 170 ? 12.016 -7.247 3.228 1.00 39.72 170 ILE A CA 1
ATOM 1358 C C . ILE A 1 170 ? 12.071 -5.737 2.858 1.00 39.72 170 ILE A C 1
ATOM 1360 O O . ILE A 1 170 ? 11.113 -5.032 3.184 1.00 39.72 170 ILE A O 1
ATOM 1364 N N . PRO A 1 171 ? 13.094 -5.235 2.134 1.00 44.72 171 PRO A N 1
ATOM 1365 C CA . PRO A 1 171 ? 13.136 -3.881 1.572 1.00 44.72 171 PRO A CA 1
ATOM 1366 C C . PRO A 1 171 ? 11.931 -3.438 0.724 1.00 44.72 171 PRO A C 1
ATOM 1368 O O . PRO A 1 171 ? 11.496 -2.294 0.853 1.00 44.72 171 PRO A O 1
ATOM 1371 N N . PHE A 1 172 ? 11.355 -4.307 -0.114 1.00 49.19 172 PHE A N 1
ATOM 1372 C CA . PHE A 1 172 ? 10.172 -3.977 -0.923 1.00 49.19 172 PHE A CA 1
ATOM 1373 C C . PHE A 1 172 ? 8.948 -3.717 -0.034 1.00 49.19 172 PHE A C 1
ATOM 1375 O O . PHE A 1 172 ? 8.229 -2.732 -0.205 1.00 49.19 172 PHE A O 1
ATOM 1382 N N . LEU A 1 173 ? 8.766 -4.563 0.984 1.00 48.53 173 LEU A N 1
ATOM 1383 C CA . LEU A 1 173 ? 7.709 -4.419 1.986 1.00 48.53 173 LEU A CA 1
ATOM 1384 C C . LEU A 1 173 ? 7.915 -3.178 2.860 1.00 48.53 173 LEU A C 1
ATOM 1386 O O . LEU A 1 173 ? 6.949 -2.487 3.174 1.00 48.53 173 LEU A O 1
ATOM 1390 N N . GLN A 1 174 ? 9.160 -2.873 3.233 1.00 48.69 174 GLN A N 1
ATOM 1391 C CA . GLN A 1 174 ? 9.505 -1.671 3.994 1.00 48.69 174 GLN A CA 1
ATOM 1392 C C . GLN A 1 174 ? 9.256 -0.393 3.189 1.00 48.69 174 GLN A C 1
ATOM 1394 O O . GLN A 1 174 ? 8.753 0.573 3.756 1.00 48.69 174 GLN A O 1
ATOM 1399 N N . TRP A 1 175 ? 9.539 -0.388 1.883 1.00 58.69 175 TRP A N 1
ATOM 1400 C CA . TRP A 1 175 ? 9.260 0.751 1.008 1.00 58.69 175 TRP A CA 1
ATOM 1401 C C . TRP A 1 175 ? 7.759 0.945 0.772 1.00 58.69 175 TRP A C 1
ATOM 1403 O O . TRP A 1 175 ? 7.252 2.041 0.998 1.00 58.69 175 TRP A O 1
ATOM 1413 N N . ALA A 1 176 ? 7.022 -0.111 0.408 1.00 51.91 176 ALA A N 1
ATOM 1414 C CA . ALA A 1 176 ? 5.571 -0.027 0.208 1.00 51.91 176 ALA A CA 1
ATOM 1415 C C . ALA A 1 176 ? 4.852 0.413 1.498 1.00 51.91 176 ALA A C 1
ATOM 1417 O O . ALA A 1 176 ? 3.924 1.223 1.466 1.00 51.91 176 ALA A O 1
ATOM 1418 N N . TRP A 1 177 ? 5.334 -0.063 2.652 1.00 52.66 177 TRP A N 1
ATOM 1419 C CA . TRP A 1 177 ? 4.882 0.389 3.963 1.00 52.66 177 TRP A CA 1
ATOM 1420 C C . TRP A 1 177 ? 5.249 1.851 4.245 1.00 52.66 177 TRP A C 1
ATOM 1422 O O . TRP A 1 177 ? 4.388 2.596 4.701 1.00 52.66 177 TRP A O 1
ATOM 1432 N N . ALA A 1 178 ? 6.482 2.283 3.962 1.00 52.28 178 ALA A N 1
ATOM 1433 C CA . ALA A 1 178 ? 6.913 3.666 4.165 1.00 52.28 178 ALA A CA 1
ATOM 1434 C C . ALA A 1 178 ? 6.098 4.648 3.312 1.00 52.28 178 ALA A C 1
ATOM 1436 O O . ALA A 1 178 ? 5.705 5.695 3.817 1.00 52.28 178 ALA A O 1
ATOM 1437 N N . GLN A 1 179 ? 5.770 4.284 2.069 1.00 55.53 179 GLN A N 1
ATOM 1438 C CA . GLN A 1 179 ? 4.909 5.087 1.198 1.00 55.53 179 GLN A CA 1
ATOM 1439 C C . GLN A 1 179 ? 3.474 5.156 1.728 1.00 55.53 179 GLN A C 1
ATOM 1441 O O . GLN A 1 179 ? 2.922 6.241 1.898 1.00 55.53 179 GLN A O 1
ATOM 1446 N N . ALA A 1 180 ? 2.884 4.013 2.091 1.00 49.66 180 ALA A N 1
ATOM 1447 C CA . ALA A 1 180 ? 1.543 3.982 2.672 1.00 49.66 180 ALA A CA 1
ATOM 1448 C C . ALA A 1 180 ? 1.465 4.722 4.026 1.00 49.66 180 ALA A C 1
ATOM 1450 O O . ALA A 1 180 ? 0.438 5.316 4.349 1.00 49.66 180 ALA A O 1
ATOM 1451 N N . TRP A 1 181 ? 2.542 4.708 4.819 1.00 47.12 181 TRP A N 1
ATOM 1452 C CA . TRP A 1 181 ? 2.646 5.401 6.106 1.00 47.12 181 TRP A CA 1
ATOM 1453 C C . TRP A 1 181 ? 2.858 6.910 5.954 1.00 47.12 181 TRP A C 1
ATOM 1455 O O . TRP A 1 181 ? 2.185 7.677 6.638 1.0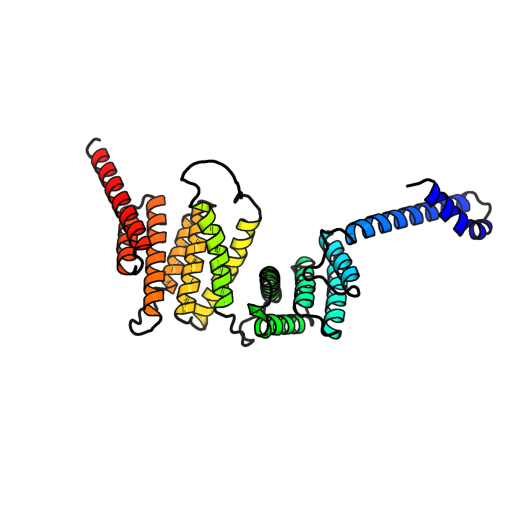0 47.12 181 TRP A O 1
ATOM 1465 N N . HIS A 1 182 ? 3.739 7.347 5.049 1.00 47.25 182 HIS A N 1
ATOM 1466 C CA . HIS A 1 182 ? 3.952 8.766 4.750 1.00 47.25 182 HIS A CA 1
ATOM 1467 C C . HIS A 1 182 ? 2.643 9.429 4.304 1.00 47.25 182 HIS A C 1
ATOM 1469 O O . HIS A 1 182 ? 2.273 10.485 4.813 1.00 47.25 182 HIS A O 1
ATOM 1475 N N . LEU A 1 183 ? 1.885 8.745 3.441 1.00 45.44 183 LEU A N 1
ATOM 1476 C CA . LEU A 1 183 ? 0.570 9.194 2.983 1.00 45.44 183 LEU A CA 1
ATOM 1477 C C . LEU A 1 183 ? -0.491 9.202 4.102 1.00 45.44 183 LEU A C 1
ATOM 1479 O O . LEU A 1 183 ? -1.391 10.037 4.083 1.00 45.44 183 LEU A O 1
ATOM 1483 N N . ALA A 1 184 ? -0.389 8.315 5.100 1.00 45.06 184 ALA A N 1
ATOM 1484 C CA . ALA A 1 184 ? -1.333 8.241 6.220 1.00 45.06 184 ALA A CA 1
ATOM 1485 C C . ALA A 1 184 ? -1.043 9.247 7.358 1.00 45.06 184 ALA A C 1
ATOM 1487 O O . ALA A 1 184 ? -1.970 9.744 8.002 1.00 45.06 184 ALA A O 1
ATOM 1488 N N . VAL A 1 185 ? 0.229 9.558 7.637 1.00 44.50 185 VAL A N 1
ATOM 1489 C CA . VAL A 1 185 ? 0.629 10.381 8.797 1.00 44.50 185 VAL A CA 1
ATOM 1490 C C . VAL A 1 185 ? 0.553 11.885 8.525 1.00 44.50 185 VAL A C 1
ATOM 1492 O O . VAL A 1 185 ? 0.148 12.629 9.422 1.00 44.50 185 VAL A O 1
ATOM 1495 N N . GLU A 1 186 ? 0.818 12.352 7.301 1.00 41.66 186 GLU A N 1
ATOM 1496 C CA . GLU A 1 186 ? 0.684 13.784 6.965 1.00 41.66 186 GLU A CA 1
ATOM 1497 C C . GLU A 1 186 ? -0.767 14.302 7.026 1.00 41.66 186 GLU A C 1
ATOM 1499 O O . GLU A 1 186 ? -0.990 15.511 7.129 1.00 41.66 186 GLU A O 1
ATOM 1504 N N . GLY A 1 187 ? -1.761 13.406 7.060 1.00 43.81 187 GLY A N 1
ATOM 1505 C CA . GLY A 1 187 ? -3.172 13.753 7.253 1.00 43.81 187 GLY A CA 1
ATOM 1506 C C . GLY A 1 187 ? -3.611 13.940 8.713 1.00 43.81 187 GLY A C 1
ATOM 1507 O O . GLY A 1 187 ? -4.653 14.546 8.949 1.00 43.81 187 GLY A O 1
ATOM 1508 N N . THR A 1 188 ? -2.841 13.468 9.704 1.00 38.25 188 THR A N 1
ATOM 1509 C CA . THR A 1 188 ? -3.340 13.348 11.098 1.00 38.25 188 THR A CA 1
ATOM 1510 C C . THR A 1 188 ? -2.687 14.320 12.092 1.00 38.25 188 THR A C 1
ATOM 1512 O O . THR A 1 188 ? -3.127 14.418 13.233 1.00 38.25 188 THR A O 1
ATOM 1515 N N . LEU A 1 189 ? -1.682 15.102 11.680 1.00 34.75 189 LEU A N 1
ATOM 1516 C CA . LEU A 1 189 ? -1.028 16.099 12.549 1.00 34.75 189 LEU A CA 1
ATOM 1517 C C . LEU A 1 189 ? -1.424 17.558 12.266 1.00 34.75 189 LEU A C 1
ATOM 1519 O O . LEU A 1 189 ? -0.928 18.463 12.929 1.00 34.75 189 LEU A O 1
ATOM 1523 N N . LYS A 1 190 ? -2.360 17.814 11.344 1.00 38.16 190 LYS A N 1
ATOM 1524 C CA . LYS A 1 190 ? -2.808 19.180 11.005 1.00 38.16 190 LYS A CA 1
ATOM 1525 C C . LYS A 1 190 ? -3.977 19.720 11.845 1.00 38.16 190 LYS A C 1
ATOM 1527 O O . LYS A 1 190 ? -4.541 20.748 11.489 1.00 38.16 190 LYS A O 1
ATOM 1532 N N . SER A 1 191 ? -4.337 19.089 12.967 1.00 35.78 191 SER A N 1
ATOM 1533 C CA . SER A 1 191 ? -5.418 19.581 13.844 1.00 35.78 191 SER A CA 1
ATOM 1534 C C . SER A 1 191 ? -4.949 20.307 15.116 1.00 35.78 191 SER A C 1
ATOM 1536 O O . SER A 1 191 ? -5.712 20.384 16.077 1.00 35.78 191 SER A O 1
ATOM 1538 N N . ILE A 1 192 ? -3.734 20.869 15.137 1.00 33.00 192 ILE A N 1
ATOM 1539 C CA . ILE A 1 192 ? -3.309 21.860 16.144 1.00 33.00 192 ILE A CA 1
ATOM 1540 C C . ILE A 1 192 ? -2.818 23.120 15.404 1.00 33.00 192 ILE A C 1
ATOM 1542 O O . ILE A 1 192 ? -1.636 23.271 15.128 1.00 33.00 192 ILE A O 1
ATOM 1546 N N . GLU A 1 193 ? -3.788 23.980 15.079 1.00 27.98 193 GLU A N 1
ATOM 1547 C CA . GLU A 1 193 ? -3.705 25.384 14.621 1.00 27.98 193 GLU A CA 1
ATOM 1548 C C . GLU A 1 193 ? -3.007 25.775 13.290 1.00 27.98 193 GLU A C 1
ATOM 1550 O O . GLU A 1 193 ? -2.196 25.031 12.739 1.00 27.98 193 GLU A O 1
ATOM 1555 N N . PRO A 1 194 ? -3.405 26.931 12.693 1.00 47.22 194 PRO A N 1
ATOM 1556 C CA . PRO A 1 194 ? -3.453 27.099 11.247 1.00 47.22 194 PRO A CA 1
ATOM 1557 C C . PRO A 1 194 ? -2.476 28.161 10.730 1.00 47.22 194 PRO A C 1
ATOM 1559 O O . PRO A 1 194 ? -2.670 29.353 10.942 1.00 47.22 194 PRO A O 1
ATOM 1562 N N . ALA A 1 195 ? -1.488 27.741 9.946 1.00 28.52 195 ALA A N 1
ATOM 1563 C CA . ALA A 1 195 ? -0.924 28.536 8.854 1.00 28.52 195 ALA A CA 1
ATOM 1564 C C . ALA A 1 195 ? 0.037 27.669 8.029 1.00 28.52 195 ALA A C 1
ATOM 1566 O O . ALA A 1 195 ? 1.006 27.162 8.573 1.00 28.52 195 ALA A O 1
ATOM 1567 N N . ALA A 1 196 ? -0.230 27.566 6.719 1.00 27.70 196 ALA A N 1
ATOM 1568 C CA . ALA A 1 196 ? 0.701 27.172 5.649 1.00 27.70 196 ALA A CA 1
ATOM 1569 C C . ALA A 1 196 ? 1.433 25.817 5.840 1.00 27.70 196 ALA A C 1
ATOM 1571 O O . ALA A 1 196 ? 2.354 25.675 6.623 1.00 27.70 196 ALA A O 1
ATOM 1572 N N . THR A 1 197 ? 1.168 24.753 5.090 1.00 29.16 197 THR A N 1
ATOM 1573 C CA . THR A 1 197 ? 1.081 24.674 3.629 1.00 29.16 197 THR A CA 1
ATOM 1574 C C . THR A 1 197 ? 0.287 23.419 3.259 1.00 29.16 197 THR A C 1
ATOM 1576 O O . THR A 1 197 ? 0.434 22.340 3.838 1.00 29.16 197 THR A O 1
ATOM 1579 N N . THR A 1 198 ? -0.620 23.589 2.311 1.00 29.19 198 THR A N 1
ATOM 1580 C CA . THR A 1 198 ? -1.423 22.554 1.664 1.00 29.19 198 THR A CA 1
ATOM 1581 C C . THR A 1 198 ? -0.541 21.677 0.777 1.00 29.19 198 THR A C 1
ATOM 1583 O O . THR A 1 198 ? -0.092 22.135 -0.269 1.00 29.19 198 THR A O 1
ATOM 1586 N N . LEU A 1 199 ? -0.344 20.415 1.163 1.00 30.58 199 LEU A N 1
ATOM 1587 C CA . LEU A 1 199 ? -0.344 19.338 0.180 1.00 30.58 199 LEU A CA 1
ATOM 1588 C C . LEU A 1 199 ? -1.774 18.804 0.193 1.00 30.58 199 LEU A C 1
ATOM 1590 O O . LEU A 1 199 ? -2.255 18.309 1.213 1.00 30.58 199 LEU A O 1
ATOM 1594 N N . ASP A 1 200 ? -2.482 19.073 -0.891 1.00 33.97 200 ASP A N 1
ATOM 1595 C CA . ASP A 1 200 ? -3.871 18.701 -1.073 1.00 33.97 200 ASP A CA 1
ATOM 1596 C C . ASP A 1 200 ? -3.934 17.216 -1.459 1.00 33.97 200 ASP A C 1
ATOM 1598 O O . ASP A 1 200 ? -3.346 16.800 -2.458 1.00 33.97 200 ASP A O 1
ATOM 1602 N N . LEU A 1 201 ? -4.628 16.403 -0.663 1.00 36.69 201 LEU A N 1
ATOM 1603 C CA . LEU A 1 201 ? -4.886 14.991 -0.965 1.00 36.69 201 LEU A CA 1
ATOM 1604 C C . LEU A 1 201 ? -6.006 14.824 -2.018 1.00 36.69 201 LEU A C 1
ATOM 1606 O O . LEU A 1 201 ? -6.413 13.701 -2.301 1.00 36.69 201 LEU A O 1
ATOM 1610 N N . THR A 1 202 ? -6.465 15.920 -2.645 1.00 39.50 202 THR A N 1
ATOM 1611 C CA . THR A 1 202 ? -7.088 15.901 -3.983 1.00 39.50 202 THR A CA 1
ATOM 1612 C C . THR A 1 202 ? -6.066 15.836 -5.128 1.00 39.50 202 THR A C 1
ATOM 1614 O O . THR A 1 202 ? -6.452 15.664 -6.286 1.00 39.50 202 THR A O 1
ATOM 1617 N N . SER A 1 203 ? -4.761 15.945 -4.848 1.00 44.38 203 SER A N 1
ATOM 1618 C CA . SER A 1 203 ? -3.736 15.746 -5.874 1.00 44.38 203 SER A CA 1
ATOM 1619 C C . SER A 1 203 ? -3.717 14.290 -6.347 1.00 44.38 203 SER A C 1
ATOM 1621 O O . SER A 1 203 ? -3.914 13.345 -5.581 1.00 44.38 203 SER A O 1
ATOM 1623 N N . GLN A 1 204 ? -3.482 14.115 -7.647 1.00 41.72 204 GLN A N 1
ATOM 1624 C CA . GLN A 1 204 ? -3.551 12.838 -8.357 1.00 41.72 204 GLN A CA 1
ATOM 1625 C C . GLN A 1 204 ? -2.671 11.715 -7.766 1.00 41.72 204 GLN A C 1
ATOM 1627 O O . GLN A 1 204 ? -2.851 10.563 -8.144 1.00 41.72 204 GLN A O 1
ATOM 1632 N N . ASP A 1 205 ? -1.732 12.003 -6.865 1.00 39.81 205 ASP A N 1
ATOM 1633 C CA . ASP A 1 205 ? -0.672 11.067 -6.480 1.00 39.81 205 ASP A CA 1
ATOM 1634 C C . ASP A 1 205 ? -1.052 10.137 -5.314 1.00 39.81 205 ASP A C 1
ATOM 1636 O O . ASP A 1 205 ? -0.693 8.959 -5.332 1.00 39.81 205 ASP A O 1
ATOM 1640 N N . GLY A 1 206 ? -1.885 10.585 -4.364 1.00 42.97 206 GLY A N 1
ATOM 1641 C CA . GLY A 1 206 ? -2.423 9.710 -3.307 1.00 42.97 206 GLY A CA 1
ATOM 1642 C C . GLY A 1 206 ? -3.405 8.661 -3.847 1.00 42.97 206 GLY A C 1
ATOM 1643 O O . GLY A 1 206 ? -3.406 7.506 -3.418 1.00 42.97 206 GLY A O 1
ATOM 1644 N N . VAL A 1 207 ? -4.191 9.035 -4.862 1.00 47.25 207 VAL A N 1
ATOM 1645 C CA . VAL A 1 207 ? -5.107 8.127 -5.571 1.00 47.25 207 VAL A CA 1
ATOM 1646 C C . VAL A 1 207 ? -4.339 7.106 -6.418 1.00 47.25 207 VAL A C 1
ATOM 1648 O O . VAL A 1 207 ? -4.770 5.960 -6.509 1.00 47.25 207 VAL A O 1
ATOM 1651 N N . LYS A 1 208 ? -3.177 7.469 -6.983 1.00 50.41 208 LYS A N 1
ATOM 1652 C CA . LYS A 1 208 ? -2.322 6.548 -7.760 1.00 50.41 208 LYS A CA 1
ATOM 1653 C C . LYS A 1 208 ? -1.666 5.457 -6.905 1.00 50.41 208 LYS A C 1
ATOM 1655 O O . LYS A 1 208 ? -1.419 4.366 -7.412 1.00 50.41 208 LYS A O 1
ATOM 1660 N N . ALA A 1 209 ? -1.423 5.708 -5.617 1.00 54.75 209 ALA A N 1
ATOM 1661 C CA . ALA A 1 209 ? -0.781 4.736 -4.728 1.00 54.75 209 ALA A CA 1
ATOM 1662 C C . ALA A 1 209 ? -1.724 3.607 -4.263 1.00 54.75 209 ALA A C 1
ATOM 1664 O O . ALA A 1 209 ? -1.268 2.494 -3.990 1.00 54.75 209 ALA A O 1
ATOM 1665 N N . VAL A 1 210 ? -3.039 3.860 -4.196 1.00 63.84 210 VAL A N 1
ATOM 1666 C CA . VAL A 1 210 ? -4.031 2.866 -3.742 1.00 63.84 210 VAL A CA 1
ATOM 1667 C C . VAL A 1 210 ? -4.080 1.636 -4.662 1.00 63.84 210 VAL A C 1
ATOM 1669 O O . VAL A 1 210 ? -3.961 0.529 -4.136 1.00 63.84 210 VAL A O 1
ATOM 1672 N N . PRO A 1 211 ? -4.179 1.761 -6.003 1.00 66.94 211 PRO A N 1
ATOM 1673 C CA . PRO A 1 211 ? -4.105 0.617 -6.912 1.00 66.94 211 PRO A CA 1
ATOM 1674 C C . PRO A 1 211 ? -2.851 -0.238 -6.714 1.00 66.94 211 PRO A C 1
ATOM 1676 O O . PRO A 1 211 ? -2.951 -1.460 -6.659 1.00 66.94 211 PRO A O 1
ATOM 1679 N N . ILE A 1 212 ? -1.687 0.391 -6.529 1.00 63.06 212 ILE A N 1
ATOM 1680 C CA . ILE A 1 212 ? -0.416 -0.319 -6.329 1.00 63.06 212 ILE A CA 1
ATOM 1681 C C . ILE A 1 212 ? -0.443 -1.097 -5.008 1.00 63.06 212 ILE A C 1
ATOM 1683 O O . ILE A 1 212 ? -0.150 -2.291 -4.980 1.00 63.06 212 ILE A O 1
ATOM 1687 N N . ALA A 1 213 ? -0.856 -0.456 -3.912 1.00 69.75 213 ALA A N 1
ATOM 1688 C CA . ALA A 1 213 ? -0.972 -1.109 -2.610 1.00 69.75 213 ALA A CA 1
ATOM 1689 C C . ALA A 1 213 ? -1.994 -2.263 -2.619 1.00 69.75 213 ALA A C 1
ATOM 1691 O O . ALA A 1 213 ? -1.770 -3.284 -1.969 1.00 69.75 213 ALA A O 1
ATOM 1692 N N . LEU A 1 214 ? -3.087 -2.131 -3.379 1.00 74.00 214 LEU A N 1
ATOM 1693 C CA . LEU A 1 214 ? -4.080 -3.189 -3.579 1.00 74.00 214 LEU A CA 1
ATOM 1694 C C . LEU A 1 214 ? -3.502 -4.388 -4.332 1.00 74.00 214 LEU A C 1
ATOM 1696 O O . LEU A 1 214 ? -3.689 -5.520 -3.891 1.00 74.00 214 LEU A O 1
ATOM 1700 N N . VAL A 1 215 ? -2.775 -4.144 -5.424 1.00 71.62 215 VAL A N 1
ATOM 1701 C CA . VAL A 1 215 ? -2.096 -5.192 -6.199 1.00 71.62 215 VAL A CA 1
ATOM 1702 C C . VAL A 1 215 ? -1.088 -5.936 -5.327 1.00 71.62 215 VAL A C 1
ATOM 1704 O O . VAL A 1 215 ? -1.111 -7.163 -5.278 1.00 71.62 215 VAL A O 1
ATOM 1707 N N . ILE A 1 216 ? -0.259 -5.207 -4.575 1.00 74.00 216 ILE A N 1
ATOM 1708 C CA . ILE A 1 216 ? 0.718 -5.803 -3.655 1.00 74.00 216 ILE A CA 1
ATOM 1709 C C . ILE A 1 216 ? 0.010 -6.652 -2.592 1.00 74.00 216 ILE A C 1
ATOM 1711 O O . ILE A 1 216 ? 0.422 -7.779 -2.319 1.00 74.00 216 ILE A O 1
ATOM 1715 N N . ALA A 1 217 ? -1.069 -6.140 -1.998 1.00 78.50 217 ALA A N 1
ATOM 1716 C CA . ALA A 1 217 ? -1.810 -6.864 -0.974 1.00 78.50 217 ALA A CA 1
ATOM 1717 C C . AL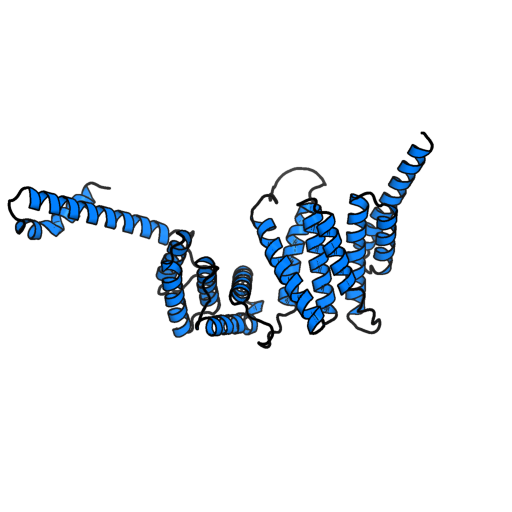A A 1 217 ? -2.447 -8.156 -1.515 1.00 78.50 217 ALA A C 1
ATOM 1719 O O . ALA A 1 217 ? -2.358 -9.193 -0.862 1.00 78.50 217 ALA A O 1
ATOM 1720 N N . GLU A 1 218 ? -3.053 -8.119 -2.707 1.00 79.88 218 GLU A N 1
ATOM 1721 C CA . GLU A 1 218 ? -3.633 -9.308 -3.347 1.00 79.88 218 GLU A CA 1
ATOM 1722 C C . GLU A 1 218 ? -2.557 -10.325 -3.756 1.00 79.88 218 GLU A C 1
ATOM 1724 O O . GLU A 1 218 ? -2.751 -11.523 -3.549 1.00 79.88 218 GLU A O 1
ATOM 1729 N N . PHE A 1 219 ? -1.401 -9.867 -4.249 1.00 77.25 219 PHE A N 1
ATOM 1730 C CA . PHE A 1 219 ? -0.251 -10.730 -4.534 1.00 77.25 219 PHE A CA 1
ATOM 1731 C C . PHE A 1 219 ? 0.181 -11.517 -3.286 1.00 77.25 219 PHE A C 1
ATOM 1733 O O . PHE A 1 219 ? 0.230 -12.748 -3.298 1.00 77.25 219 PHE A O 1
ATOM 1740 N N . PHE A 1 220 ? 0.411 -10.831 -2.162 1.00 76.75 220 PHE A N 1
ATOM 1741 C CA . PHE A 1 220 ? 0.826 -11.497 -0.924 1.00 76.75 220 PHE A CA 1
ATOM 1742 C C . PHE A 1 220 ? -0.280 -12.352 -0.295 1.00 76.75 220 PHE A C 1
ATOM 1744 O O . PHE A 1 220 ? 0.013 -13.356 0.354 1.00 76.75 220 PHE A O 1
ATOM 1751 N N . GLU A 1 221 ? -1.550 -12.002 -0.496 1.00 82.81 221 GLU A N 1
ATOM 1752 C CA . GLU A 1 221 ? -2.677 -12.832 -0.071 1.00 82.81 221 GLU A CA 1
ATOM 1753 C C . GLU A 1 221 ? -2.738 -14.155 -0.842 1.00 82.81 221 GLU A C 1
ATOM 1755 O O . GLU A 1 221 ? -3.035 -15.195 -0.250 1.00 82.81 221 GLU A O 1
ATOM 1760 N N . GLN A 1 222 ? -2.455 -14.135 -2.148 1.00 79.75 222 GLN A N 1
ATOM 1761 C CA . GLN A 1 222 ? -2.361 -15.351 -2.958 1.00 79.75 222 GLN A CA 1
ATOM 1762 C C . GLN A 1 222 ? -1.195 -16.221 -2.493 1.00 79.75 222 GLN A C 1
ATOM 1764 O O . GLN A 1 222 ? -1.412 -17.393 -2.179 1.00 79.75 222 GLN A O 1
ATOM 1769 N N . ARG A 1 223 ? -0.011 -15.624 -2.309 1.00 74.69 223 ARG A N 1
ATOM 1770 C CA . ARG A 1 223 ? 1.165 -16.316 -1.765 1.00 74.69 223 ARG A CA 1
ATOM 1771 C C . ARG A 1 223 ? 0.874 -16.967 -0.415 1.00 74.69 223 ARG A C 1
ATOM 1773 O O . ARG A 1 223 ? 1.152 -18.148 -0.223 1.00 74.69 223 ARG A O 1
ATOM 1780 N N . ARG A 1 224 ? 0.226 -16.241 0.505 1.00 84.50 224 ARG A N 1
ATOM 1781 C CA . ARG A 1 224 ? -0.189 -16.771 1.816 1.00 84.50 224 ARG A CA 1
ATOM 1782 C C . ARG A 1 224 ? -1.048 -18.024 1.695 1.00 84.50 224 ARG A C 1
ATOM 1784 O O . ARG A 1 224 ? -0.885 -18.941 2.491 1.00 84.50 224 ARG A O 1
ATOM 1791 N N . LYS A 1 225 ? -1.966 -18.056 0.728 1.00 84.44 225 LYS A N 1
ATOM 1792 C CA . LYS A 1 225 ? -2.872 -19.192 0.508 1.00 84.44 225 LYS A CA 1
ATOM 1793 C C . LYS A 1 225 ? -2.181 -20.387 -0.146 1.00 84.44 225 LYS A C 1
ATOM 1795 O O . LYS A 1 225 ? -2.574 -21.512 0.137 1.00 84.44 225 LYS A O 1
ATOM 1800 N N . GLN A 1 226 ? -1.206 -20.149 -1.021 1.00 80.38 226 GLN A N 1
ATOM 1801 C CA . GLN A 1 226 ? -0.535 -21.198 -1.794 1.00 80.38 226 GLN A CA 1
ATOM 1802 C C . GLN A 1 226 ? 0.660 -21.805 -1.055 1.00 80.38 226 GLN A C 1
ATOM 1804 O O . GLN A 1 226 ? 0.807 -23.023 -1.012 1.00 80.38 226 GLN A O 1
ATOM 1809 N N . HIS A 1 227 ? 1.492 -20.956 -0.457 1.00 77.69 227 HIS A N 1
ATOM 1810 C CA . HIS A 1 227 ? 2.807 -21.331 0.064 1.00 77.69 227 HIS A CA 1
ATOM 1811 C C . HIS A 1 227 ? 2.982 -21.009 1.551 1.00 77.69 227 HIS A C 1
ATOM 1813 O O . HIS A 1 227 ? 3.983 -21.390 2.153 1.00 77.69 227 HIS A O 1
ATOM 1819 N N . GLY A 1 228 ? 2.017 -20.315 2.158 1.00 81.44 228 GLY A N 1
ATOM 1820 C CA . GLY A 1 228 ? 2.203 -19.701 3.466 1.00 81.44 228 GLY A CA 1
ATOM 1821 C C . GLY A 1 228 ? 3.060 -18.434 3.382 1.00 81.44 228 GLY A C 1
ATOM 1822 O O . GLY A 1 228 ? 3.533 -18.027 2.322 1.00 81.44 228 GLY A O 1
ATOM 1823 N N . LEU A 1 229 ? 3.216 -17.762 4.518 1.00 79.62 229 LEU A N 1
ATOM 1824 C CA . LEU A 1 229 ? 4.092 -16.600 4.664 1.00 79.62 229 LEU A CA 1
ATOM 1825 C C . LEU A 1 229 ? 4.917 -16.763 5.931 1.00 79.62 229 LEU A C 1
ATOM 1827 O O . LEU A 1 229 ? 4.385 -17.202 6.951 1.00 79.62 229 LEU A O 1
ATOM 1831 N N . GLU A 1 230 ? 6.170 -16.323 5.889 1.00 80.25 230 GLU A N 1
ATOM 1832 C CA . GLU A 1 230 ? 7.002 -16.209 7.085 1.00 80.25 230 GLU A CA 1
ATOM 1833 C C . GLU A 1 230 ? 6.385 -15.209 8.082 1.00 80.25 230 GLU A C 1
ATOM 1835 O O . GLU A 1 230 ? 5.743 -14.238 7.657 1.00 80.25 230 GLU A O 1
ATOM 1840 N N . PRO A 1 231 ? 6.607 -15.350 9.403 1.00 78.75 231 PRO A N 1
ATOM 1841 C CA . PRO A 1 231 ? 5.983 -14.488 10.413 1.00 78.75 231 PRO A CA 1
ATOM 1842 C C . PRO A 1 231 ? 6.169 -12.982 10.164 1.00 78.75 231 PRO A C 1
ATOM 1844 O O . PRO A 1 231 ? 5.241 -12.186 10.325 1.00 78.75 231 PRO A O 1
ATOM 1847 N N . MET A 1 232 ? 7.352 -12.566 9.701 1.00 77.06 232 MET A N 1
ATOM 1848 C CA . MET A 1 232 ? 7.621 -11.161 9.371 1.00 77.06 232 MET A CA 1
ATOM 1849 C C . MET A 1 232 ? 6.843 -10.688 8.131 1.00 77.06 232 MET A C 1
ATOM 1851 O O . MET A 1 232 ? 6.381 -9.547 8.077 1.00 77.06 232 MET A O 1
ATOM 1855 N N . GLN A 1 233 ? 6.657 -11.562 7.139 1.00 79.25 233 GLN A N 1
ATOM 1856 C CA . GLN A 1 233 ? 5.864 -11.263 5.945 1.00 79.25 233 GLN A CA 1
ATOM 1857 C C . GLN A 1 233 ? 4.378 -11.132 6.299 1.00 79.25 233 GLN A C 1
ATOM 1859 O O . GLN A 1 233 ? 3.725 -10.202 5.828 1.00 79.25 233 GLN A O 1
ATOM 1864 N N . GLN A 1 234 ? 3.868 -11.982 7.196 1.00 83.00 234 GLN A N 1
ATOM 1865 C CA . GLN A 1 234 ? 2.514 -11.856 7.746 1.00 83.00 234 GLN A CA 1
ATOM 1866 C C . GLN A 1 234 ? 2.328 -10.512 8.468 1.00 83.00 234 GLN A C 1
ATOM 1868 O O . GLN A 1 234 ? 1.369 -9.788 8.198 1.00 83.00 234 GLN A O 1
ATOM 1873 N N . CYS A 1 235 ? 3.291 -10.119 9.311 1.00 81.38 235 CYS A N 1
ATOM 1874 C CA . CYS A 1 235 ? 3.291 -8.810 9.972 1.00 81.38 235 CYS A CA 1
ATOM 1875 C C . CYS A 1 235 ? 3.232 -7.649 8.974 1.00 81.38 235 CYS A C 1
ATOM 1877 O O . CYS A 1 235 ? 2.482 -6.692 9.174 1.00 81.38 235 CYS A O 1
ATOM 1879 N N . ASN A 1 236 ? 4.012 -7.714 7.896 1.00 81.50 236 ASN A N 1
ATOM 1880 C CA . ASN A 1 236 ? 4.051 -6.656 6.891 1.00 81.50 236 ASN A CA 1
ATOM 1881 C C . ASN A 1 236 ? 2.770 -6.600 6.049 1.00 81.50 236 ASN A C 1
ATOM 1883 O O . ASN A 1 236 ? 2.246 -5.509 5.828 1.00 81.50 236 ASN A O 1
ATOM 1887 N N . LEU A 1 237 ? 2.215 -7.748 5.653 1.00 85.06 237 LEU A N 1
ATOM 1888 C CA . LEU A 1 237 ? 0.934 -7.809 4.948 1.00 85.06 237 LEU A CA 1
ATOM 1889 C C . LEU A 1 237 ? -0.207 -7.249 5.812 1.00 85.06 237 LEU A C 1
ATOM 1891 O O . LEU A 1 237 ? -1.019 -6.455 5.341 1.00 85.06 237 LEU A O 1
ATOM 1895 N N . ALA A 1 238 ? -0.242 -7.590 7.100 1.00 87.25 238 ALA A N 1
ATOM 1896 C CA . ALA A 1 238 ? -1.247 -7.062 8.015 1.00 87.25 238 ALA A CA 1
ATOM 1897 C C . ALA A 1 238 ? -1.125 -5.545 8.227 1.00 87.25 238 ALA A C 1
ATOM 1899 O O . ALA A 1 238 ? -2.137 -4.838 8.277 1.00 87.25 238 ALA A O 1
ATOM 1900 N N . LYS A 1 239 ? 0.104 -5.014 8.292 1.00 83.69 239 LYS A N 1
ATOM 1901 C CA . LYS A 1 239 ? 0.345 -3.563 8.297 1.00 83.69 239 LYS A CA 1
ATOM 1902 C C . LYS A 1 239 ? -0.167 -2.913 7.013 1.00 83.69 239 LYS A C 1
ATOM 1904 O O . LYS A 1 239 ? -0.874 -1.917 7.107 1.00 83.69 239 LYS A O 1
ATOM 1909 N N . LEU A 1 240 ? 0.128 -3.490 5.846 1.00 84.19 240 LEU A N 1
ATOM 1910 C CA . LEU A 1 240 ? -0.349 -2.986 4.554 1.00 84.19 240 LEU A CA 1
ATOM 1911 C C . LEU A 1 240 ? -1.882 -2.936 4.501 1.00 84.19 240 LEU A C 1
ATOM 1913 O O . LEU A 1 240 ? -2.453 -1.907 4.147 1.00 84.19 240 LEU A O 1
ATOM 1917 N N . TYR A 1 241 ? -2.557 -4.004 4.931 1.00 90.25 241 TYR A N 1
ATOM 1918 C CA . TYR A 1 241 ? -4.015 -4.027 5.040 1.00 90.25 241 TYR A CA 1
ATOM 1919 C C . TYR A 1 241 ? -4.563 -2.972 6.003 1.00 90.25 241 TYR A C 1
ATOM 1921 O O . TYR A 1 241 ? -5.578 -2.342 5.719 1.00 90.25 241 TYR A O 1
ATOM 1929 N N . THR A 1 242 ? -3.882 -2.738 7.120 1.00 86.25 242 THR A N 1
ATOM 1930 C CA . THR A 1 242 ? -4.273 -1.707 8.088 1.00 86.25 242 THR A CA 1
ATOM 1931 C C . THR A 1 242 ? -4.124 -0.302 7.507 1.00 86.25 242 THR A C 1
ATOM 1933 O O . THR A 1 242 ? -5.007 0.531 7.694 1.00 86.25 242 THR A O 1
ATOM 1936 N N . SER A 1 243 ? -3.050 -0.047 6.758 1.00 82.62 243 SER A N 1
ATOM 1937 C CA . SER A 1 243 ? -2.846 1.216 6.046 1.00 82.62 243 SER A CA 1
ATOM 1938 C C . SER A 1 243 ? -3.900 1.433 4.960 1.00 82.62 243 SER A C 1
ATOM 1940 O O . SER A 1 243 ? -4.490 2.507 4.901 1.00 82.62 243 SER A O 1
ATOM 1942 N N . LEU A 1 244 ? -4.202 0.411 4.152 1.00 83.56 244 LEU A N 1
ATOM 1943 C CA . LEU A 1 244 ? -5.287 0.465 3.166 1.00 83.56 244 LEU A CA 1
ATOM 1944 C C . LEU A 1 244 ? -6.626 0.790 3.832 1.00 83.56 244 LEU A C 1
ATOM 1946 O O . LEU A 1 244 ? -7.343 1.676 3.376 1.00 83.56 244 LEU A O 1
ATOM 1950 N N . ALA A 1 245 ? -6.946 0.116 4.937 1.00 86.38 245 ALA A N 1
ATOM 1951 C CA . ALA A 1 245 ? -8.174 0.368 5.677 1.00 86.38 245 ALA A CA 1
ATOM 1952 C C . ALA A 1 245 ? -8.266 1.816 6.178 1.00 86.38 245 ALA A C 1
ATOM 1954 O O . ALA A 1 245 ? -9.301 2.459 6.012 1.00 86.38 245 ALA A O 1
ATOM 1955 N N . PHE A 1 246 ? -7.169 2.349 6.721 1.00 81.62 246 PHE A N 1
ATOM 1956 C CA . PHE A 1 246 ? -7.100 3.743 7.144 1.00 81.62 246 PHE A CA 1
ATOM 1957 C C . PHE A 1 246 ? -7.333 4.708 5.975 1.00 81.62 246 PHE A C 1
ATOM 1959 O O . PHE A 1 246 ? -8.132 5.627 6.116 1.00 81.62 246 PHE A O 1
ATOM 1966 N N . LEU A 1 247 ? -6.718 4.465 4.811 1.00 80.06 247 LEU A N 1
ATOM 1967 C CA . LEU A 1 247 ? -6.919 5.290 3.614 1.00 80.06 247 LEU A CA 1
ATOM 1968 C C . LEU A 1 247 ? -8.383 5.288 3.148 1.00 80.06 247 LEU A C 1
ATOM 1970 O O . LEU A 1 247 ? -8.938 6.343 2.848 1.00 80.06 247 LEU A O 1
ATOM 1974 N N . PHE A 1 248 ? -9.042 4.125 3.126 1.00 79.88 248 PHE A N 1
ATOM 1975 C CA . PHE A 1 248 ? -10.463 4.039 2.762 1.00 79.88 248 PHE A CA 1
ATOM 1976 C C . PHE A 1 248 ? -11.374 4.761 3.761 1.00 79.88 248 PHE A C 1
ATOM 1978 O O . PHE A 1 248 ? -12.383 5.352 3.364 1.00 79.88 248 PHE A O 1
ATOM 1985 N N . MET A 1 249 ? -11.002 4.738 5.040 1.00 77.94 249 MET A N 1
ATOM 1986 C CA . MET A 1 249 ? -11.703 5.425 6.119 1.00 77.94 249 MET A CA 1
ATOM 1987 C C . MET A 1 249 ? -11.528 6.949 6.046 1.00 77.94 249 MET A C 1
ATOM 1989 O O . MET A 1 249 ? -12.516 7.668 6.180 1.00 77.94 249 MET A O 1
ATOM 1993 N N . SER A 1 250 ? -10.307 7.444 5.811 1.00 73.00 250 SER A N 1
ATOM 1994 C CA . SER A 1 250 ? -9.990 8.878 5.821 1.00 73.00 250 SER A CA 1
ATOM 1995 C C . SER A 1 250 ? -10.395 9.605 4.537 1.00 73.00 250 SER A C 1
ATOM 1997 O O . SER A 1 250 ? -10.882 10.730 4.615 1.00 73.00 250 SER A O 1
ATOM 1999 N N . HIS A 1 251 ? -10.209 8.986 3.366 1.00 64.88 251 HIS A N 1
ATOM 2000 C CA . HIS A 1 251 ? -10.366 9.680 2.083 1.00 64.88 251 HIS A CA 1
ATOM 2001 C C . HIS A 1 251 ? -11.740 9.521 1.451 1.00 64.88 251 HIS A C 1
ATOM 2003 O O . HIS A 1 251 ? -12.290 10.487 0.933 1.00 64.88 251 HIS A O 1
ATOM 2009 N N . ASN A 1 252 ? -12.303 8.315 1.501 1.00 60.00 252 ASN A N 1
ATOM 2010 C CA . ASN A 1 252 ? -13.504 8.000 0.729 1.00 60.00 252 ASN A CA 1
ATOM 2011 C C . ASN A 1 252 ? -14.732 7.733 1.604 1.00 60.00 252 ASN A C 1
ATOM 2013 O O . ASN A 1 252 ? -15.793 7.429 1.064 1.00 60.00 252 ASN A O 1
ATOM 2017 N N . GLN A 1 253 ? -14.587 7.782 2.938 1.00 73.56 253 GLN A N 1
ATOM 2018 C CA . GLN A 1 253 ? -15.604 7.335 3.903 1.00 73.56 253 GLN A CA 1
ATOM 2019 C C . GLN A 1 253 ? -16.163 5.939 3.563 1.00 73.56 253 GLN A C 1
ATOM 2021 O O . GLN A 1 253 ? -17.300 5.601 3.886 1.00 73.56 253 GLN A O 1
ATOM 2026 N N . GLN A 1 254 ? -15.353 5.101 2.908 1.00 81.00 254 GLN A N 1
ATOM 2027 C CA . GLN A 1 254 ? -15.728 3.752 2.493 1.00 81.00 254 GLN A CA 1
ATOM 2028 C C . GLN A 1 254 ? -15.512 2.799 3.667 1.00 81.00 254 GLN A C 1
ATOM 2030 O O . GLN A 1 254 ? -14.622 1.947 3.661 1.00 81.00 254 GLN A O 1
ATOM 2035 N N . LEU A 1 255 ? -16.325 2.986 4.706 1.00 84.31 255 LEU A N 1
ATOM 2036 C CA . LEU A 1 255 ? -16.205 2.288 5.982 1.00 84.31 255 LEU A CA 1
ATOM 2037 C C . LEU A 1 255 ? -16.336 0.766 5.809 1.00 84.31 255 LEU A C 1
ATOM 2039 O O . LEU A 1 255 ? -15.544 0.026 6.388 1.00 84.31 255 LEU A O 1
ATOM 2043 N N . ASP A 1 256 ? -17.208 0.288 4.921 1.00 85.38 256 ASP A N 1
ATOM 2044 C CA . ASP A 1 256 ? -17.347 -1.149 4.635 1.00 85.38 256 ASP A CA 1
ATOM 2045 C C . ASP A 1 256 ? -16.067 -1.765 4.045 1.00 85.38 256 ASP A C 1
ATOM 2047 O O . ASP A 1 256 ? -15.653 -2.872 4.407 1.00 85.38 256 ASP A O 1
ATOM 2051 N N . ILE A 1 257 ? -15.397 -1.028 3.154 1.00 86.62 257 ILE A N 1
ATOM 2052 C CA . ILE A 1 257 ? -14.145 -1.465 2.526 1.00 86.62 257 ILE A CA 1
ATOM 2053 C C . ILE A 1 257 ? -13.008 -1.413 3.550 1.00 86.62 257 ILE A C 1
ATOM 2055 O O . ILE A 1 257 ? -12.228 -2.364 3.647 1.00 86.62 257 ILE A O 1
ATOM 2059 N N . ALA A 1 258 ? -12.949 -0.361 4.368 1.00 8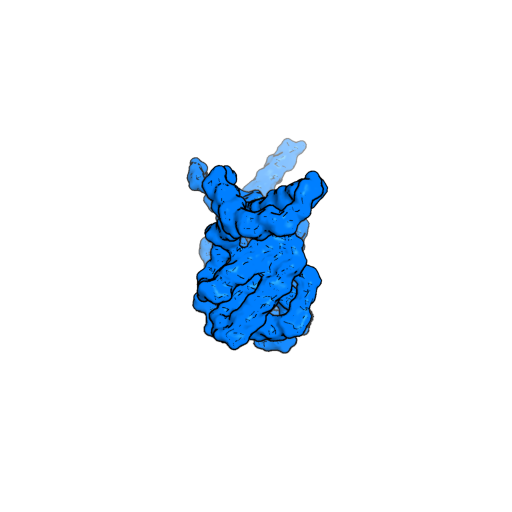6.69 258 ALA A N 1
ATOM 2060 C CA . ALA A 1 258 ? -11.997 -0.270 5.469 1.00 86.69 258 ALA A CA 1
ATOM 2061 C C . ALA A 1 258 ? -12.137 -1.456 6.438 1.00 86.69 258 ALA A C 1
ATOM 2063 O O . ALA A 1 258 ? -11.152 -2.125 6.762 1.00 86.69 258 ALA A O 1
ATOM 2064 N N . HIS A 1 259 ? -13.371 -1.793 6.822 1.00 87.94 259 HIS A N 1
ATOM 2065 C CA . HIS A 1 259 ? -13.655 -2.936 7.682 1.00 87.94 259 HIS A CA 1
ATOM 2066 C C . HIS A 1 259 ? -13.181 -4.250 7.046 1.00 87.94 259 HIS A C 1
ATOM 2068 O O . HIS A 1 259 ? -12.504 -5.047 7.700 1.00 87.94 259 HIS A O 1
ATOM 2074 N N . LYS A 1 260 ? -13.451 -4.470 5.752 1.00 93.19 260 LYS A N 1
ATOM 2075 C CA . LYS A 1 260 ? -12.960 -5.650 5.020 1.00 93.19 260 LYS A CA 1
ATOM 2076 C C . LYS A 1 260 ? -11.441 -5.805 5.148 1.00 93.19 260 LYS A C 1
ATOM 2078 O O . LYS A 1 260 ? -10.969 -6.906 5.437 1.00 93.19 260 LYS A O 1
ATOM 2083 N N . TYR A 1 261 ? -10.675 -4.732 4.956 1.00 91.50 261 TYR A N 1
ATOM 2084 C CA . TYR A 1 261 ? -9.213 -4.789 5.041 1.00 91.50 261 TYR A CA 1
ATOM 2085 C C . TYR A 1 261 ? -8.708 -4.990 6.466 1.00 91.50 261 TYR A C 1
ATOM 2087 O O . TYR A 1 261 ? -7.803 -5.793 6.682 1.00 91.50 261 TYR A O 1
ATOM 2095 N N . HIS A 1 262 ? -9.345 -4.377 7.457 1.00 89.56 262 HIS A N 1
ATOM 2096 C CA . HIS A 1 262 ? -9.050 -4.666 8.853 1.00 89.56 262 HIS A CA 1
ATOM 2097 C C . HIS A 1 262 ? -9.278 -6.138 9.231 1.00 89.56 262 HIS A C 1
ATOM 2099 O O . HIS A 1 262 ? -8.438 -6.735 9.906 1.00 89.56 262 HIS A O 1
ATOM 2105 N N . ARG A 1 263 ? -10.367 -6.763 8.759 1.00 90.69 263 ARG A N 1
ATOM 2106 C CA . ARG A 1 263 ? -10.602 -8.201 8.993 1.00 90.69 263 ARG A CA 1
ATOM 2107 C C . ARG A 1 263 ? -9.563 -9.071 8.298 1.00 90.69 263 ARG A C 1
ATOM 2109 O O . ARG A 1 263 ? -9.148 -10.076 8.865 1.00 90.69 263 ARG A O 1
ATOM 2116 N N . ARG A 1 264 ? -9.105 -8.681 7.104 1.00 93.00 264 ARG A N 1
ATOM 2117 C CA . ARG A 1 264 ? -7.990 -9.364 6.433 1.00 93.00 264 ARG A CA 1
ATOM 2118 C C . ARG A 1 264 ? -6.685 -9.227 7.219 1.00 93.00 264 ARG A C 1
ATOM 2120 O O . ARG A 1 264 ? -5.994 -10.223 7.382 1.00 93.00 264 ARG A O 1
ATOM 2127 N N . ALA A 1 265 ? -6.383 -8.046 7.764 1.00 91.25 265 ALA A N 1
ATOM 2128 C CA . ALA A 1 265 ? -5.214 -7.843 8.620 1.00 91.25 265 ALA A CA 1
ATOM 2129 C C . ALA A 1 265 ? -5.229 -8.772 9.844 1.00 91.25 265 ALA A C 1
ATOM 2131 O O . ALA A 1 265 ? -4.216 -9.402 10.137 1.00 91.25 265 ALA A O 1
ATOM 2132 N N . LEU A 1 266 ? -6.381 -8.912 10.512 1.00 89.75 266 LEU A N 1
ATOM 2133 C CA . LEU A 1 266 ? -6.542 -9.875 11.605 1.00 89.75 266 LEU A CA 1
ATOM 2134 C C . LEU A 1 266 ? -6.387 -11.319 11.132 1.00 89.75 266 LEU A C 1
ATOM 2136 O O . LEU A 1 266 ? -5.628 -12.065 11.729 1.00 89.75 266 LEU A O 1
ATOM 2140 N N . ALA A 1 267 ? -7.027 -11.711 10.030 1.00 89.62 267 ALA A N 1
ATOM 2141 C CA . ALA A 1 267 ? -6.949 -13.083 9.519 1.00 89.62 267 ALA A CA 1
ATOM 2142 C C . ALA A 1 267 ? -5.521 -13.514 9.129 1.00 89.62 267 ALA A C 1
ATOM 2144 O O . ALA A 1 267 ? -5.217 -14.707 9.114 1.00 89.62 267 ALA A O 1
ATOM 2145 N N . VAL A 1 268 ? -4.647 -12.556 8.808 1.00 88.38 268 VAL A N 1
ATOM 2146 C CA . VAL A 1 268 ? -3.215 -12.798 8.587 1.00 88.38 268 VAL A CA 1
ATOM 2147 C C . VAL A 1 268 ? -2.457 -12.989 9.909 1.00 88.38 268 VAL A C 1
ATOM 2149 O O . VAL A 1 268 ? -1.498 -13.749 9.928 1.00 88.38 268 VAL A O 1
ATOM 2152 N N . LEU A 1 269 ? -2.891 -12.340 10.997 1.00 84.69 269 LEU A N 1
ATOM 2153 C CA . LEU A 1 269 ? -2.242 -12.323 12.321 1.00 84.69 269 LEU A CA 1
ATOM 2154 C C . LEU A 1 269 ? -2.969 -13.125 13.412 1.00 84.69 269 LEU A C 1
ATOM 2156 O O . LEU A 1 269 ? -2.627 -13.031 14.588 1.00 84.69 269 LEU A O 1
ATOM 2160 N N . GLU A 1 270 ? -3.992 -13.898 13.103 1.00 72.69 270 GLU A N 1
ATOM 2161 C CA . GLU A 1 270 ? -4.590 -14.826 14.070 1.00 72.69 270 GLU A CA 1
ATOM 2162 C C . GLU A 1 270 ? -3.935 -16.223 14.058 1.00 72.69 270 GLU A C 1
ATOM 2164 O O . GLU A 1 270 ? -3.813 -16.801 15.134 1.00 72.69 270 GLU A O 1
ATOM 2169 N N . PRO A 1 271 ? -3.440 -16.766 12.923 1.00 68.75 271 PRO A N 1
ATOM 2170 C CA . PRO A 1 271 ? -2.866 -18.117 12.894 1.00 68.75 271 PRO A CA 1
ATOM 2171 C C . PRO A 1 271 ? -1.458 -18.275 13.492 1.00 68.75 271 PRO A C 1
ATOM 2173 O O . PRO A 1 271 ? -1.104 -19.372 13.909 1.00 68.75 271 PRO A O 1
ATOM 2176 N N . ALA A 1 272 ? -0.627 -17.231 13.518 1.00 59.97 272 ALA A N 1
ATOM 2177 C CA . ALA A 1 272 ? 0.777 -17.308 13.949 1.00 59.97 272 ALA A CA 1
ATOM 2178 C C . ALA A 1 272 ? 0.952 -17.161 15.476 1.00 59.97 272 ALA A C 1
ATOM 2180 O O . ALA A 1 272 ? 1.856 -16.488 15.961 1.00 59.97 272 ALA A O 1
ATOM 2181 N N . THR A 1 273 ? 0.098 -17.841 16.243 1.00 55.19 273 THR A N 1
ATOM 2182 C CA . THR A 1 273 ? 0.116 -17.923 17.715 1.00 55.19 273 THR A CA 1
ATOM 2183 C C . THR A 1 273 ? 1.240 -18.795 18.292 1.00 55.19 273 THR A C 1
ATOM 2185 O O . THR A 1 273 ? 1.057 -19.344 19.374 1.00 55.19 273 THR A O 1
ATOM 2188 N N . ASP A 1 274 ? 2.378 -18.955 17.610 1.00 55.25 274 ASP A N 1
ATOM 2189 C CA . ASP A 1 274 ? 3.513 -19.695 18.174 1.00 55.25 274 ASP A CA 1
ATOM 2190 C C . ASP A 1 274 ? 4.344 -18.776 19.099 1.00 55.25 274 ASP A C 1
ATOM 2192 O O . ASP A 1 274 ? 5.027 -17.870 18.603 1.00 55.25 274 ASP A O 1
ATOM 2196 N N . PRO A 1 275 ? 4.274 -18.939 20.436 1.00 54.19 275 PRO A N 1
ATOM 2197 C CA . PRO A 1 275 ? 4.827 -17.983 21.397 1.00 54.19 275 PRO A CA 1
ATOM 2198 C C . PRO A 1 275 ? 6.356 -18.039 21.534 1.00 54.19 275 PRO A C 1
ATOM 2200 O O . PRO A 1 275 ? 6.926 -17.202 22.234 1.00 54.19 275 PRO A O 1
ATOM 2203 N N . GLU A 1 276 ? 7.029 -19.018 20.919 1.00 56.38 276 GLU A N 1
ATOM 2204 C CA . GLU A 1 276 ? 8.444 -19.321 21.191 1.00 56.38 276 GLU A CA 1
ATOM 2205 C C . GLU A 1 276 ? 9.442 -18.670 20.208 1.00 56.38 276 GLU A C 1
ATOM 2207 O O . GLU A 1 276 ? 10.656 -18.749 20.402 1.00 56.38 276 GLU A O 1
ATOM 2212 N N . GLY A 1 277 ? 8.967 -17.967 19.172 1.00 59.44 277 GLY A N 1
ATOM 2213 C CA . GLY A 1 277 ? 9.823 -17.334 18.159 1.00 59.44 277 GLY A CA 1
ATOM 2214 C C . GLY A 1 277 ? 10.312 -15.916 18.506 1.00 59.44 277 GLY A C 1
ATOM 2215 O O . GLY A 1 277 ? 9.576 -15.090 19.040 1.00 59.44 277 GLY A O 1
ATOM 2216 N N . THR A 1 278 ? 11.527 -15.553 18.074 1.00 55.97 278 THR A N 1
ATOM 2217 C CA . THR A 1 278 ? 12.093 -14.181 18.152 1.00 55.97 278 THR A CA 1
ATOM 2218 C C . THR A 1 278 ? 11.229 -13.103 17.478 1.00 55.97 278 THR A C 1
ATOM 2220 O O . THR A 1 278 ? 11.349 -11.921 17.797 1.00 55.97 278 THR A O 1
ATOM 2223 N N . ALA A 1 279 ? 10.322 -13.489 16.576 1.00 58.41 279 ALA A N 1
ATOM 2224 C CA . ALA A 1 279 ? 9.370 -12.592 15.917 1.00 58.41 279 ALA A CA 1
ATOM 2225 C C . ALA A 1 279 ? 8.110 -12.280 16.753 1.00 58.41 279 ALA A C 1
ATOM 2227 O O . ALA A 1 279 ? 7.336 -11.399 16.370 1.00 58.41 279 ALA A O 1
ATOM 2228 N N . TRP A 1 280 ? 7.908 -12.943 17.897 1.00 69.00 280 TRP A N 1
ATOM 2229 C CA . TRP A 1 280 ? 6.696 -12.816 18.715 1.00 69.00 280 TRP A CA 1
ATOM 2230 C C . TRP A 1 280 ? 6.431 -11.379 19.186 1.00 69.00 280 TRP A C 1
ATOM 2232 O O . TRP A 1 280 ? 5.304 -10.894 19.121 1.00 69.00 280 TRP A O 1
ATOM 2242 N N . GLY A 1 281 ? 7.475 -10.633 19.562 1.00 71.31 281 GLY A N 1
ATOM 2243 C CA . GLY A 1 281 ? 7.334 -9.223 19.945 1.00 71.31 281 GLY A CA 1
ATOM 2244 C C . GLY A 1 281 ? 6.836 -8.328 18.800 1.00 71.31 281 GLY A C 1
ATOM 2245 O O . GLY A 1 281 ? 5.979 -7.467 19.003 1.00 71.31 281 GLY A O 1
ATOM 2246 N N . HIS A 1 282 ? 7.317 -8.558 17.573 1.00 70.31 282 HIS A N 1
ATOM 2247 C CA . HIS A 1 282 ? 6.839 -7.834 16.391 1.00 70.31 282 HIS A CA 1
ATOM 2248 C C . HIS A 1 282 ? 5.397 -8.199 16.041 1.00 70.31 282 HIS A C 1
ATOM 2250 O O . HIS A 1 282 ? 4.632 -7.330 15.618 1.00 70.31 282 HIS A O 1
ATOM 2256 N N . TYR A 1 283 ? 5.034 -9.460 16.255 1.00 77.12 283 TYR A N 1
ATOM 2257 C CA . TYR A 1 283 ? 3.697 -9.983 16.025 1.00 77.12 283 TYR A CA 1
ATOM 2258 C C . TYR A 1 283 ? 2.668 -9.393 16.994 1.00 77.12 283 TYR A C 1
ATOM 2260 O O . TYR A 1 283 ? 1.654 -8.847 16.559 1.00 77.12 283 TYR A O 1
ATOM 2268 N N . LEU A 1 284 ? 2.972 -9.404 18.297 1.00 78.38 284 LEU A N 1
ATOM 2269 C CA . LEU A 1 284 ? 2.151 -8.777 19.335 1.00 78.38 284 LEU A CA 1
ATOM 2270 C C . LEU A 1 284 ? 1.949 -7.282 19.071 1.00 78.38 284 LEU A C 1
ATOM 2272 O O . LEU A 1 284 ? 0.831 -6.773 19.129 1.00 78.38 284 LEU A O 1
ATOM 2276 N N . MET A 1 285 ? 3.015 -6.580 18.686 1.00 79.88 285 MET A N 1
ATOM 2277 C CA . MET A 1 285 ? 2.910 -5.170 18.324 1.00 79.88 285 MET A CA 1
ATOM 2278 C C . MET A 1 285 ? 2.024 -4.963 17.084 1.00 79.88 285 MET A C 1
ATOM 2280 O O . MET A 1 285 ? 1.211 -4.035 17.053 1.00 79.88 285 MET A O 1
ATOM 2284 N N . ALA A 1 286 ? 2.166 -5.810 16.059 1.00 80.62 286 ALA A N 1
ATOM 2285 C CA . ALA A 1 286 ? 1.366 -5.723 14.843 1.00 80.62 286 ALA A CA 1
ATOM 2286 C C . ALA A 1 286 ? -0.120 -5.960 15.141 1.00 80.62 286 ALA A C 1
ATOM 2288 O O . ALA A 1 286 ? -0.939 -5.115 14.784 1.00 80.62 286 ALA A O 1
ATOM 2289 N N . ILE A 1 287 ? -0.467 -7.039 15.849 1.00 85.69 287 ILE A N 1
ATOM 2290 C CA . ILE A 1 287 ? -1.864 -7.377 16.149 1.00 85.69 287 ILE A CA 1
ATOM 2291 C C . ILE A 1 287 ? -2.517 -6.320 17.049 1.00 85.69 287 ILE A C 1
ATOM 2293 O O . ILE A 1 287 ? -3.643 -5.899 16.786 1.00 85.69 287 ILE A O 1
ATOM 2297 N N . SER A 1 288 ? -1.784 -5.786 18.033 1.00 86.06 288 SER A N 1
ATOM 2298 C CA . SER A 1 288 ? -2.251 -4.669 18.858 1.00 86.06 288 SER A CA 1
ATOM 2299 C C . SER A 1 288 ? -2.552 -3.419 18.043 1.00 86.06 288 SER A C 1
ATOM 2301 O O . SER A 1 288 ? -3.559 -2.752 18.283 1.00 86.06 288 SER A O 1
ATOM 2303 N N . ARG A 1 289 ? -1.708 -3.095 17.056 1.00 84.19 289 ARG A N 1
ATOM 2304 C CA . ARG A 1 289 ? -1.961 -1.969 16.154 1.00 84.19 289 ARG A CA 1
ATOM 2305 C C . ARG A 1 289 ? -3.205 -2.226 15.301 1.00 84.19 289 ARG A C 1
ATOM 2307 O O . ARG A 1 289 ? -4.025 -1.320 15.177 1.00 84.19 289 ARG A O 1
ATOM 2314 N N . VAL A 1 290 ? -3.395 -3.441 14.780 1.00 87.81 290 VAL A N 1
ATOM 2315 C CA . VAL A 1 290 ? -4.623 -3.795 14.046 1.00 87.81 290 VAL A CA 1
ATOM 2316 C C . VAL A 1 290 ? -5.856 -3.580 14.926 1.00 87.81 290 VAL A C 1
ATOM 2318 O O . VAL A 1 290 ? -6.774 -2.878 14.506 1.00 87.81 290 VAL A O 1
ATOM 2321 N N . PHE A 1 291 ? -5.865 -4.092 16.161 1.00 90.56 291 PHE A N 1
ATOM 2322 C CA . PHE A 1 291 ? -6.982 -3.879 17.086 1.00 90.56 291 PHE A CA 1
ATOM 2323 C C . PHE A 1 291 ? -7.248 -2.399 17.358 1.00 90.56 291 PHE A C 1
ATOM 2325 O O . PHE A 1 291 ? -8.402 -1.981 17.340 1.00 90.56 291 PHE A O 1
ATOM 2332 N N . PHE A 1 292 ? -6.207 -1.588 17.546 1.00 88.50 292 PHE A N 1
ATOM 2333 C CA . PHE A 1 292 ? -6.378 -0.149 17.735 1.00 88.50 292 PHE A CA 1
ATOM 2334 C C . PHE A 1 292 ? -7.105 0.507 16.552 1.00 88.50 292 PHE A C 1
ATOM 2336 O O . PHE A 1 292 ? -8.069 1.242 16.753 1.00 88.50 292 PHE A O 1
ATOM 2343 N N . HIS A 1 293 ? -6.706 0.204 15.316 1.00 86.69 293 HIS A N 1
ATOM 2344 C CA . HIS A 1 293 ? -7.361 0.789 14.145 1.00 86.69 293 HIS A CA 1
ATOM 2345 C C . HIS A 1 293 ? -8.791 0.275 13.931 1.00 86.69 293 HIS A C 1
ATOM 2347 O O . HIS A 1 293 ? -9.657 1.042 13.518 1.00 86.69 293 HIS A O 1
ATOM 2353 N N . ILE A 1 294 ? -9.078 -0.977 14.289 1.00 89.75 294 ILE A N 1
ATOM 2354 C CA . ILE A 1 294 ? -10.456 -1.490 14.289 1.00 89.75 294 ILE A CA 1
ATOM 2355 C C . ILE A 1 294 ? -11.299 -0.782 15.352 1.00 89.75 294 ILE A C 1
ATOM 2357 O O . ILE A 1 294 ? -12.461 -0.469 15.103 1.00 89.75 294 ILE A O 1
ATOM 2361 N N . GLY A 1 295 ? -10.720 -0.484 16.518 1.00 90.12 295 GLY A N 1
ATOM 2362 C CA . GLY A 1 295 ? -11.368 0.327 17.546 1.00 90.12 295 GLY A CA 1
ATOM 2363 C C . GLY A 1 295 ? -11.773 1.702 17.018 1.00 90.12 295 GLY A C 1
ATOM 2364 O O . GLY A 1 295 ? -12.931 2.088 17.165 1.00 90.12 295 GLY A O 1
ATOM 2365 N N . LEU A 1 296 ? -10.864 2.382 16.311 1.00 86.69 296 LEU A N 1
ATOM 2366 C CA . LEU A 1 296 ? -11.157 3.660 15.649 1.00 86.69 296 LEU A CA 1
ATOM 2367 C C . LEU A 1 296 ? -12.293 3.528 14.629 1.00 86.69 296 LEU A C 1
ATOM 2369 O O . LEU A 1 296 ? -13.187 4.369 14.588 1.00 86.69 296 LEU A O 1
ATOM 2373 N N . HIS A 1 297 ? -12.285 2.460 13.831 1.00 88.38 297 HIS A N 1
ATOM 2374 C CA . HIS A 1 297 ? -13.343 2.194 12.863 1.00 88.38 297 HIS A CA 1
ATOM 2375 C C . HIS A 1 297 ? -14.718 2.038 13.536 1.00 88.38 297 HIS A C 1
ATOM 2377 O O . HIS A 1 297 ? -15.675 2.702 13.135 1.00 88.38 297 HIS A O 1
ATOM 2383 N N . TYR A 1 298 ? -14.817 1.217 14.587 1.00 89.94 298 TYR A N 1
ATOM 2384 C CA . TYR A 1 298 ? -16.067 1.033 15.330 1.00 89.94 298 TYR A CA 1
ATOM 2385 C C . TYR A 1 298 ? -16.531 2.316 16.028 1.00 89.94 298 TYR A C 1
ATOM 2387 O O . TYR A 1 298 ? -17.724 2.615 16.048 1.00 89.94 298 TYR A O 1
ATOM 2395 N N . GLU A 1 299 ? -15.595 3.109 16.552 1.00 88.31 299 GLU A N 1
ATOM 2396 C CA . GLU A 1 299 ? -15.891 4.403 17.165 1.00 88.31 299 GLU A CA 1
ATOM 2397 C C . GLU A 1 299 ? -16.517 5.377 16.152 1.00 88.31 299 GLU A C 1
ATOM 2399 O O . GLU A 1 299 ? -17.478 6.077 16.486 1.00 88.31 299 GLU A O 1
ATOM 2404 N N . LEU A 1 300 ? -16.021 5.386 14.909 1.00 86.06 300 LEU A N 1
ATOM 2405 C CA . LEU A 1 300 ? -16.541 6.231 13.830 1.00 86.06 300 LEU A CA 1
ATOM 2406 C C . LEU A 1 300 ? -17.957 5.843 13.396 1.00 86.06 300 LEU A C 1
ATOM 2408 O O . LEU A 1 300 ? -18.768 6.735 13.158 1.00 86.06 300 LEU A O 1
ATOM 2412 N N . ILE A 1 301 ? -18.280 4.547 13.342 1.00 88.06 301 ILE A N 1
ATOM 2413 C CA . ILE A 1 301 ? -19.646 4.081 13.032 1.00 88.06 301 ILE A CA 1
ATOM 2414 C C . ILE A 1 301 ? -20.584 4.081 14.252 1.00 88.06 301 ILE A C 1
ATOM 2416 O O . ILE A 1 301 ? -21.751 3.724 14.130 1.00 88.06 301 ILE A O 1
ATOM 2420 N N . GLY A 1 302 ? -20.103 4.496 15.430 1.00 88.88 302 GLY A N 1
ATOM 2421 C CA . GLY A 1 302 ? -20.909 4.612 16.651 1.00 88.88 302 GLY A CA 1
ATOM 2422 C C . GLY A 1 302 ? -21.099 3.309 17.436 1.00 88.88 302 GLY A C 1
ATOM 2423 O O . GLY A 1 302 ? -21.863 3.285 18.398 1.00 88.88 302 GLY A O 1
ATOM 2424 N N . HIS A 1 303 ? -20.385 2.245 17.078 1.00 93.19 303 HIS A N 1
ATOM 2425 C CA . HIS A 1 303 ? -20.407 0.941 17.746 1.00 93.19 303 HIS A CA 1
ATOM 2426 C C . HIS A 1 303 ? -19.460 0.956 18.958 1.00 93.19 303 HIS A C 1
ATOM 2428 O O . HIS A 1 303 ? -18.342 0.439 18.935 1.00 93.19 303 HIS A O 1
ATOM 2434 N N . LEU A 1 304 ? -19.871 1.661 20.016 1.00 92.88 304 LEU A N 1
ATOM 2435 C CA . LEU A 1 304 ? -18.997 1.994 21.146 1.00 92.88 304 LEU A CA 1
ATOM 2436 C C . LEU A 1 304 ? -18.593 0.781 22.000 1.00 92.88 304 LEU A C 1
ATOM 2438 O O . LEU A 1 304 ? -17.538 0.808 22.636 1.00 92.88 304 LEU A O 1
ATOM 2442 N N . ASP A 1 305 ? -19.412 -0.268 22.057 1.00 92.75 305 ASP A N 1
ATOM 2443 C CA . ASP A 1 305 ? -19.089 -1.510 22.769 1.00 92.75 305 ASP A CA 1
ATOM 2444 C C . ASP A 1 305 ? -17.983 -2.294 22.062 1.00 92.75 305 ASP A C 1
ATOM 2446 O O . ASP A 1 305 ? -16.984 -2.676 22.677 1.00 92.75 305 ASP A O 1
ATOM 2450 N N . GLU A 1 306 ? -18.114 -2.459 20.751 1.00 92.88 306 GLU A N 1
ATOM 2451 C CA . GLU A 1 306 ? -17.135 -3.122 19.904 1.00 92.88 306 GLU A CA 1
ATOM 2452 C C . GLU A 1 306 ? -15.825 -2.337 19.864 1.00 92.88 306 GLU A C 1
ATOM 2454 O O . GLU A 1 306 ? -14.753 -2.928 20.008 1.00 92.88 306 GLU A O 1
ATOM 2459 N N . ALA A 1 307 ? -15.899 -1.007 19.754 1.00 92.81 307 ALA A N 1
ATOM 2460 C CA . ALA A 1 307 ? -14.730 -0.137 19.796 1.00 92.81 307 ALA A CA 1
ATOM 2461 C C . ALA A 1 307 ? -13.949 -0.291 21.112 1.00 92.81 307 ALA A C 1
ATOM 2463 O O . ALA A 1 307 ? -12.726 -0.453 21.096 1.00 92.81 307 ALA A O 1
ATOM 2464 N N . LEU A 1 308 ? -14.653 -0.326 22.251 1.00 92.94 308 LEU A N 1
ATOM 2465 C CA . LEU A 1 308 ? -14.039 -0.532 23.563 1.00 92.94 308 LEU A CA 1
ATOM 2466 C C . LEU A 1 308 ? -13.351 -1.895 23.653 1.00 92.94 308 LEU A C 1
ATOM 2468 O O . LEU A 1 308 ? -12.210 -1.977 24.105 1.00 92.94 308 LEU A O 1
ATOM 2472 N N . ASN A 1 309 ? -14.022 -2.953 23.196 1.00 93.19 309 ASN A N 1
ATOM 2473 C CA . ASN A 1 309 ? -13.453 -4.296 23.183 1.00 93.19 309 ASN A CA 1
ATOM 2474 C C . ASN A 1 309 ? -12.159 -4.349 22.353 1.00 93.19 309 ASN A C 1
ATOM 2476 O O . ASN A 1 309 ? -11.159 -4.919 22.790 1.00 93.19 309 ASN A O 1
ATOM 2480 N N . MET A 1 310 ? -12.141 -3.708 21.182 1.00 93.25 310 MET A N 1
ATOM 2481 C CA . MET A 1 310 ? -10.940 -3.652 20.350 1.00 93.25 310 MET A CA 1
ATOM 2482 C C . MET A 1 310 ? -9.803 -2.879 21.023 1.00 93.25 310 MET A C 1
ATOM 2484 O O . MET A 1 310 ? -8.675 -3.365 21.035 1.00 93.25 310 MET A O 1
ATOM 2488 N N . TYR A 1 311 ? -10.068 -1.733 21.655 1.00 91.56 311 TYR A N 1
ATOM 2489 C CA . TYR A 1 311 ? -9.023 -1.003 22.378 1.00 91.56 311 TYR A CA 1
ATOM 2490 C C . TYR A 1 311 ? -8.475 -1.772 23.588 1.00 91.56 311 TYR A C 1
ATOM 2492 O O . TYR A 1 311 ? -7.266 -1.756 23.817 1.00 91.56 311 TYR A O 1
ATOM 2500 N N . LEU A 1 312 ? -9.318 -2.501 24.325 1.00 89.94 312 LEU A N 1
ATOM 2501 C CA . LEU A 1 312 ? -8.861 -3.355 25.427 1.00 89.94 312 LEU A CA 1
ATOM 2502 C C . LEU A 1 312 ? -7.947 -4.483 24.931 1.00 89.94 312 LEU A C 1
ATOM 2504 O O . LEU A 1 312 ? -6.905 -4.738 25.534 1.00 89.94 312 LEU A O 1
ATOM 2508 N N . ARG A 1 313 ? -8.281 -5.113 23.797 1.00 89.56 313 ARG A N 1
ATOM 2509 C CA . ARG A 1 313 ? -7.399 -6.098 23.145 1.00 89.56 313 ARG A CA 1
ATOM 2510 C C . ARG A 1 313 ? -6.102 -5.456 22.653 1.00 89.56 313 ARG A C 1
ATOM 2512 O O . ARG A 1 313 ? -5.033 -6.034 22.826 1.00 89.56 313 ARG A O 1
ATOM 2519 N N . ALA A 1 314 ? -6.174 -4.246 22.097 1.00 88.38 314 ALA A N 1
ATOM 2520 C CA . ALA A 1 314 ? -5.004 -3.493 21.655 1.00 88.38 314 ALA A CA 1
ATOM 2521 C C . ALA A 1 314 ? -4.027 -3.224 22.811 1.00 88.38 314 ALA A C 1
ATOM 2523 O O . ALA A 1 314 ? -2.819 -3.380 22.635 1.00 88.38 314 ALA A O 1
ATOM 2524 N N . GLN A 1 315 ? -4.541 -2.892 24.000 1.00 88.38 315 GLN A N 1
ATOM 2525 C CA . GLN A 1 315 ? -3.744 -2.594 25.192 1.00 88.38 315 GLN A CA 1
ATOM 2526 C C . GLN A 1 315 ? -2.889 -3.782 25.665 1.00 88.38 315 GLN A C 1
ATOM 2528 O O . GLN A 1 315 ? -1.782 -3.575 26.156 1.00 88.38 315 GLN A O 1
ATOM 2533 N N . GLN A 1 316 ? -3.381 -5.015 25.514 1.00 81.62 316 GLN A N 1
ATOM 2534 C CA . GLN A 1 316 ? -2.735 -6.219 26.055 1.00 81.62 316 GLN A CA 1
ATOM 2535 C C . GLN A 1 316 ? -1.401 -6.567 25.376 1.00 81.62 316 GLN A C 1
ATOM 2537 O O . GLN A 1 316 ? -0.517 -7.117 26.026 1.00 81.62 316 GLN A O 1
ATOM 2542 N N . GLY A 1 317 ? -1.241 -6.247 24.089 1.00 74.12 317 GLY A N 1
ATOM 2543 C CA . GLY A 1 317 ? -0.049 -6.593 23.300 1.00 74.12 317 GLY A CA 1
ATOM 2544 C C . GLY A 1 317 ? 0.889 -5.422 22.987 1.00 74.12 317 GLY A C 1
ATOM 2545 O O . GLY A 1 317 ? 1.811 -5.593 22.192 1.00 74.12 317 GLY A O 1
ATOM 2546 N N . MET A 1 318 ? 0.676 -4.229 23.563 1.00 78.88 318 MET A N 1
ATOM 2547 C CA . MET A 1 318 ? 1.509 -3.054 23.274 1.00 78.88 318 MET A CA 1
ATOM 2548 C C . MET A 1 318 ? 2.734 -2.972 24.188 1.00 78.88 318 MET A C 1
ATOM 2550 O O . MET A 1 318 ? 2.574 -2.722 25.383 1.00 78.88 318 MET A O 1
ATOM 2554 N N . PRO A 1 319 ? 3.963 -3.081 23.651 1.00 68.75 319 PRO A N 1
ATOM 2555 C CA . PRO A 1 319 ? 5.171 -2.810 24.426 1.00 68.75 319 PRO A CA 1
ATOM 2556 C C . PRO A 1 319 ? 5.439 -1.302 24.579 1.00 68.75 319 PRO A C 1
ATOM 2558 O O . PRO A 1 319 ? 5.990 -0.888 25.594 1.00 68.75 319 PRO A O 1
ATOM 2561 N N . ASP A 1 320 ? 5.007 -0.491 23.607 1.00 75.94 320 ASP A N 1
ATOM 2562 C CA . ASP A 1 320 ? 5.308 0.942 23.479 1.00 75.94 320 ASP A CA 1
ATOM 2563 C C . ASP A 1 320 ? 4.392 1.828 24.342 1.00 75.94 320 ASP A C 1
ATOM 2565 O O . ASP A 1 320 ? 3.163 1.782 24.228 1.00 75.94 320 ASP A O 1
ATOM 2569 N N . ASP A 1 321 ? 4.998 2.668 25.181 1.00 76.75 321 ASP A N 1
ATOM 2570 C CA . ASP A 1 321 ? 4.299 3.566 26.100 1.00 76.75 321 ASP A CA 1
ATOM 2571 C C . ASP A 1 321 ? 3.514 4.675 25.384 1.00 76.75 321 ASP A C 1
ATOM 2573 O O . ASP A 1 321 ? 2.444 5.058 25.862 1.00 76.75 321 ASP A O 1
ATOM 2577 N N . ALA A 1 322 ? 3.961 5.141 24.213 1.00 73.06 322 ALA A N 1
ATOM 2578 C CA . ALA A 1 322 ? 3.231 6.150 23.442 1.00 73.06 322 ALA A CA 1
ATOM 2579 C C . ALA A 1 322 ? 1.911 5.584 22.891 1.00 73.06 322 ALA A C 1
ATOM 2581 O O . ALA A 1 322 ? 0.846 6.194 23.008 1.00 73.06 322 ALA A O 1
ATOM 2582 N N . MET A 1 323 ? 1.954 4.368 22.343 1.00 70.31 323 MET A N 1
ATOM 2583 C CA . MET A 1 323 ? 0.753 3.689 21.855 1.00 70.31 323 MET A CA 1
ATOM 2584 C C . MET A 1 323 ? -0.185 3.281 23.000 1.00 70.31 323 MET A C 1
ATOM 2586 O O . MET A 1 323 ? -1.401 3.419 22.859 1.00 70.31 323 MET A O 1
ATOM 2590 N N . LYS A 1 324 ? 0.346 2.865 24.161 1.00 81.06 324 LYS A N 1
ATOM 2591 C CA . LYS A 1 324 ? -0.474 2.629 25.365 1.00 81.06 324 LYS A CA 1
ATOM 2592 C C . LYS A 1 324 ? -1.239 3.883 25.782 1.00 81.06 324 LYS A C 1
ATOM 2594 O O . LYS A 1 324 ? -2.416 3.777 26.119 1.00 81.06 324 LYS A O 1
ATOM 2599 N N . GLN A 1 325 ? -0.603 5.057 25.738 1.00 83.50 325 GLN A N 1
ATOM 2600 C CA . GLN A 1 325 ? -1.274 6.325 26.032 1.00 83.50 325 GLN A CA 1
ATOM 2601 C C . GLN A 1 325 ? -2.409 6.601 25.039 1.00 83.50 325 GLN A C 1
ATOM 2603 O O . GLN A 1 325 ? -3.522 6.895 25.466 1.00 83.50 325 GLN A O 1
ATOM 2608 N N . LEU A 1 326 ? -2.178 6.423 23.733 1.00 79.94 326 LEU A N 1
ATOM 2609 C CA . LEU A 1 326 ? -3.217 6.609 22.708 1.00 79.94 326 LEU A CA 1
ATOM 2610 C C . LEU A 1 326 ? -4.414 5.665 22.893 1.00 79.94 326 LEU A C 1
ATOM 2612 O O . LEU A 1 326 ? -5.571 6.091 22.790 1.00 79.94 326 LEU A O 1
ATOM 2616 N N . VAL A 1 327 ? -4.153 4.391 23.195 1.00 83.31 327 VAL A N 1
ATOM 2617 C CA . VAL A 1 327 ? -5.200 3.414 23.525 1.00 83.31 327 VAL A CA 1
ATOM 2618 C C . VAL A 1 327 ? -5.955 3.846 24.777 1.00 83.31 327 VAL A C 1
ATOM 2620 O O . VAL A 1 327 ? -7.184 3.879 24.767 1.00 83.31 327 VAL A O 1
ATOM 2623 N N . HIS A 1 328 ? -5.241 4.245 25.831 1.00 85.50 328 HIS A N 1
ATOM 2624 C CA . HIS A 1 328 ? -5.843 4.694 27.082 1.00 85.50 328 HIS A CA 1
ATOM 2625 C C . HIS A 1 328 ? -6.759 5.910 26.880 1.00 85.50 328 HIS A C 1
ATOM 2627 O O . HIS A 1 328 ? -7.912 5.890 27.310 1.00 85.50 328 HIS A O 1
ATOM 2633 N N . THR A 1 329 ? -6.302 6.934 26.154 1.00 89.56 329 THR A N 1
ATOM 2634 C CA . THR A 1 329 ? -7.119 8.106 25.807 1.00 89.56 329 THR A CA 1
ATOM 2635 C C . THR A 1 329 ? -8.377 7.709 25.037 1.00 89.56 329 THR A C 1
ATOM 2637 O O . THR A 1 329 ? -9.453 8.255 25.277 1.00 89.56 329 THR A O 1
ATOM 2640 N N . SER A 1 330 ? -8.274 6.736 24.131 1.00 85.50 330 SER A N 1
ATOM 2641 C CA . SER A 1 330 ? -9.414 6.283 23.327 1.00 85.50 330 SER A CA 1
ATOM 2642 C C . SER A 1 330 ? -10.427 5.481 24.154 1.00 85.50 330 SER A C 1
ATOM 2644 O O . SER A 1 330 ? -11.629 5.710 24.030 1.00 85.50 330 SER A O 1
ATOM 2646 N N . ILE A 1 331 ? -9.964 4.648 25.092 1.00 90.00 331 ILE A N 1
ATOM 2647 C CA . ILE A 1 331 ? -10.818 3.972 26.084 1.00 90.00 331 ILE A CA 1
ATOM 2648 C C . ILE A 1 331 ? -11.582 4.996 26.934 1.00 90.00 331 ILE A C 1
ATOM 2650 O O . ILE A 1 331 ? -12.803 4.895 27.075 1.00 90.00 331 ILE A O 1
ATOM 2654 N N . LEU A 1 332 ? -10.885 6.006 27.468 1.00 90.00 332 LEU A N 1
ATOM 2655 C CA . LEU A 1 332 ? -11.508 7.063 28.271 1.00 90.00 332 LEU A CA 1
ATOM 2656 C C . LEU A 1 332 ? -12.565 7.833 27.473 1.00 90.00 332 LEU A C 1
ATOM 2658 O O . LEU A 1 332 ? -13.657 8.094 27.976 1.00 90.00 332 LEU A O 1
ATOM 2662 N N . ARG A 1 333 ? -12.270 8.153 26.210 1.00 89.50 333 ARG A N 1
ATOM 2663 C CA . ARG A 1 333 ? -13.201 8.841 25.309 1.00 89.50 333 ARG A CA 1
ATOM 2664 C C . ARG A 1 333 ? -14.48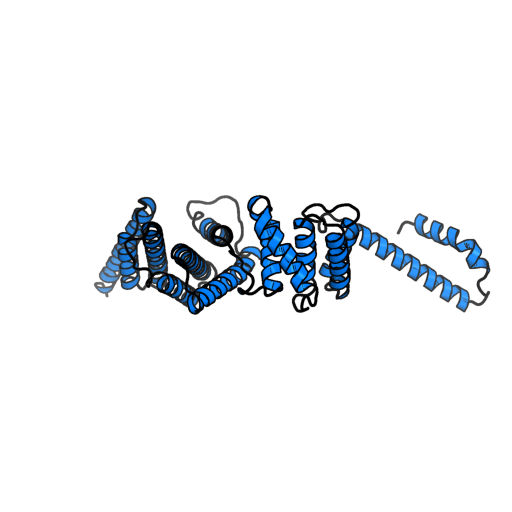5 8.042 25.090 1.00 89.50 333 ARG A C 1
ATOM 2666 O O . ARG A 1 333 ? -15.571 8.616 25.184 1.00 89.50 333 ARG A O 1
ATOM 2673 N N . ILE A 1 334 ? -14.384 6.729 24.862 1.00 89.81 334 ILE A N 1
ATOM 2674 C CA . ILE A 1 334 ? -15.566 5.863 24.752 1.00 89.81 334 ILE A CA 1
ATOM 2675 C C . ILE A 1 334 ? -16.364 5.854 26.056 1.00 89.81 334 ILE A C 1
ATOM 2677 O O . ILE A 1 334 ? -17.588 5.984 26.016 1.00 89.81 334 ILE A O 1
ATOM 2681 N N . ALA A 1 335 ? -15.698 5.722 27.207 1.00 88.62 335 ALA A N 1
ATOM 2682 C CA . ALA A 1 335 ? -16.370 5.697 28.504 1.00 88.62 335 ALA A CA 1
ATOM 2683 C C . ALA A 1 335 ? -17.174 6.985 28.759 1.00 88.62 335 ALA A C 1
ATOM 2685 O O . ALA A 1 335 ? -18.332 6.921 29.176 1.00 88.62 335 ALA A O 1
ATOM 2686 N N . VAL A 1 336 ? -16.598 8.149 28.437 1.00 91.88 336 VAL A N 1
ATOM 2687 C CA . VAL A 1 336 ? -17.289 9.446 28.523 1.00 91.88 336 VAL A CA 1
ATOM 2688 C C . VAL A 1 336 ? -18.492 9.493 27.581 1.00 91.88 336 VAL A C 1
ATOM 2690 O O . VAL A 1 336 ? -19.582 9.873 28.005 1.00 91.88 336 VAL A O 1
ATOM 2693 N N . ARG A 1 337 ? -18.330 9.071 26.321 1.00 90.00 337 ARG A N 1
ATOM 2694 C CA . ARG A 1 337 ? -19.410 9.111 25.326 1.00 90.00 337 ARG A CA 1
ATOM 2695 C C . ARG A 1 337 ? -20.574 8.187 25.691 1.00 90.00 337 ARG A C 1
ATOM 2697 O O . ARG A 1 337 ? -21.725 8.592 25.581 1.00 90.00 337 ARG A O 1
ATOM 2704 N N . LYS A 1 338 ? -20.290 6.981 26.192 1.00 90.00 338 LYS A N 1
ATOM 2705 C CA . LYS A 1 338 ? -21.316 6.061 26.708 1.00 90.00 338 LYS A CA 1
ATOM 2706 C C . LYS A 1 338 ? -22.084 6.657 27.883 1.00 90.00 338 LYS A C 1
ATOM 2708 O O . LYS A 1 338 ? -23.307 6.592 27.904 1.00 90.00 338 LYS A O 1
ATOM 2713 N N . ARG A 1 339 ? -21.381 7.286 28.831 1.00 91.12 339 ARG A N 1
ATOM 2714 C CA . ARG A 1 339 ? -22.014 7.969 29.966 1.00 91.12 339 ARG A CA 1
ATOM 2715 C C . ARG A 1 339 ? -22.960 9.080 29.506 1.00 91.12 339 ARG A C 1
ATOM 2717 O O . ARG A 1 339 ? -24.068 9.168 30.014 1.00 91.12 339 ARG A O 1
ATOM 2724 N N . GLN A 1 340 ? -22.550 9.889 28.529 1.00 91.06 340 GLN A N 1
ATOM 2725 C CA . GLN A 1 340 ? -23.396 10.948 27.965 1.00 91.06 340 GLN A CA 1
ATOM 2726 C C . GLN A 1 340 ? -24.672 10.401 27.309 1.00 91.06 340 GLN A C 1
ATOM 2728 O O . GLN A 1 340 ? -25.724 11.021 27.433 1.00 91.06 340 GLN A O 1
ATOM 2733 N N . ILE A 1 341 ? -24.588 9.250 26.629 1.00 90.00 341 ILE A N 1
ATOM 2734 C CA . ILE A 1 341 ? -25.753 8.582 26.030 1.00 90.00 341 ILE A CA 1
ATOM 2735 C C . ILE A 1 341 ? -26.725 8.141 27.129 1.00 90.00 341 ILE A C 1
ATOM 2737 O O . ILE A 1 341 ? -27.886 8.537 27.080 1.00 90.00 341 ILE A O 1
ATOM 2741 N N . LEU A 1 342 ? -26.241 7.439 28.159 1.00 89.62 342 LEU A N 1
ATOM 2742 C CA . LEU A 1 342 ? -27.066 6.997 29.293 1.00 89.62 342 LEU A CA 1
ATOM 2743 C C . LEU A 1 342 ? -27.741 8.179 30.008 1.00 89.62 342 LEU A C 1
ATOM 2745 O O . LEU A 1 342 ? -28.949 8.179 30.213 1.00 89.62 342 LEU A O 1
ATOM 2749 N N . GLU A 1 343 ? -26.989 9.247 30.294 1.00 91.12 343 GLU A N 1
ATOM 2750 C CA . GLU A 1 343 ? -27.529 10.469 30.912 1.00 91.12 343 GLU A CA 1
ATOM 2751 C C . GLU A 1 343 ? -28.552 11.202 30.022 1.00 91.12 343 GLU A C 1
ATOM 2753 O O . GLU A 1 343 ? -29.319 12.031 30.518 1.00 91.12 343 GLU A O 1
ATOM 2758 N N . SER A 1 344 ? -28.539 10.961 28.707 1.00 89.56 344 SER A N 1
ATOM 2759 C CA . SER A 1 344 ? -29.514 11.519 27.764 1.00 89.56 344 SER A CA 1
ATOM 2760 C C . SER A 1 344 ? -30.766 10.655 27.620 1.00 89.56 344 SER A C 1
ATOM 2762 O O . SER A 1 344 ? -31.843 11.200 27.379 1.00 89.56 344 SER A O 1
ATOM 2764 N N . GLU A 1 345 ? -30.633 9.339 27.791 1.00 88.44 345 GLU A N 1
ATOM 2765 C CA . GLU A 1 345 ? -31.741 8.382 27.798 1.00 88.44 345 GLU A CA 1
ATOM 2766 C C . GLU A 1 345 ? -32.556 8.501 29.087 1.00 88.44 345 GLU A C 1
ATOM 2768 O O . GLU A 1 345 ? -33.775 8.575 29.006 1.00 88.44 345 GLU A O 1
ATOM 2773 N N . ASP A 1 346 ? -31.905 8.676 30.243 1.00 82.25 346 ASP A N 1
ATOM 2774 C CA . ASP A 1 346 ? -32.572 8.905 31.539 1.00 82.25 346 ASP A CA 1
ATOM 2775 C C . ASP A 1 346 ? -33.395 10.209 31.594 1.00 82.25 346 ASP A C 1
ATOM 2777 O O . ASP A 1 346 ? -34.223 10.401 32.485 1.00 82.25 346 ASP A O 1
ATOM 2781 N N . LYS A 1 347 ? -33.142 11.145 30.670 1.00 78.75 347 LYS A N 1
ATOM 2782 C CA . LYS A 1 347 ? -33.845 12.437 30.575 1.00 78.75 347 LYS A CA 1
ATOM 2783 C C . LYS A 1 347 ? -35.013 12.430 29.583 1.00 78.75 347 LYS A C 1
ATOM 2785 O O . LYS A 1 347 ? -35.691 13.454 29.484 1.00 78.75 347 LYS A O 1
ATOM 2790 N N . ARG A 1 348 ? -35.207 11.349 28.821 1.00 65.25 348 ARG A N 1
ATOM 2791 C CA . ARG A 1 348 ? -36.345 11.158 27.908 1.00 65.25 348 ARG A CA 1
ATOM 2792 C C . ARG A 1 348 ? -37.443 10.368 28.596 1.00 65.25 348 ARG A C 1
ATOM 2794 O O . ARG A 1 348 ? -38.617 10.684 28.301 1.00 65.25 348 ARG A O 1
#

Secondary structure (DSSP, 8-state):
--HHHHHHHHHHHTTGGGGS-SSHHHHHHHHHHHHHHHHHHHHHHHHHHHHTSGGG--SSPPPHHHHHHHHHHHHHHHTT-THHHHHHHHHHHHHHHTT--HHHHHHHHHHHHHH-SSS--GGGHHHHHHHHHHHHHHSTTTS-HHHHHHHHHHHHHTT--TTS-----HHHHHHHHHHHHHHHHTTTS--S---S----TTSHHHHHHHHHHHHHHHHHHHHHHHH---HHHHHHHHHHHHHHHHHHHHHS--HHHHHHHHHHHHHHHSS---TTSTTHHHHHHHHHHHHHHHHHHHHHTT-HHHHHHHHHHHHHT---HHHHHHHHHHHHHHHHHHHHHHHHHTT-

Foldseek 3Di:
DPPVVVVVLCVVCVVVVVPFDPDPVSVVVVVVVSVVVVVVVVVVVVVVVQLPDPVQQDVVHDDPVLSSLSSVLLVCLVVLHPVSLVSLVVSLVVCVVVVHDLLNNLSSLLSNCSSDVPDACPPCLVVLVVSLVCCVPPCVPVDDPVSVVSSVVSCVSSVPDDPPPDCPDPVVLVVLLVVLVVLLVVVPPPPPDDDDDDPDPVDPVVVVSLVVLVVVLVNVVVCCVPPRDDLVSLLSSLSSLQSSLSCCCPPVVVLVSSVVSLVVSVVSLVPPPPCPDPCNLSSLQSQLVSLQSVLVSCVVVVVLVSSLVSLVSSCVSDPDPVVNVVSVVSNVVSVVVVVVVVVVVVVD